Protein AF-A0A9C8FW74-F1 (afdb_monomer)

Mean predicted aligned error: 6.56 Å

Radius of gyration: 18.77 Å; Cα contacts (8 Å, |Δi|>4): 439; chains: 1; bounding box: 56×40×52 Å

Secondary structure (DSSP, 8-state):
-HHHHHHHHHHSSSTT--EE---TTSS--EE-TT--S--PPPHHHHHHHHHEEESS----SSTHHHH-EEGGG--SS-TTSPTT-EE--TTSBTT-SS-TT-TT-B-TTS-B-S-HHHHTT-B-SEEEEEE-TTSPEEEEE----S---TT-S---TTS---SSBSS-EEEEEEPTT-SS-EEEES--TTSBGGGGBTT-B-

pLDDT: mean 85.98, std 11.8, range [48.44, 98.38]

Structure (mmCIF, N/CA/C/O backbone):
data_AF-A0A9C8FW74-F1
#
_entry.id   AF-A0A9C8FW74-F1
#
loop_
_atom_site.group_PDB
_atom_site.id
_atom_site.type_symbol
_atom_site.label_atom_id
_atom_site.label_alt_id
_atom_site.label_comp_id
_atom_site.label_asym_id
_atom_site.label_entity_id
_atom_site.label_seq_id
_atom_site.pdbx_PDB_ins_code
_atom_site.Cartn_x
_atom_site.Cartn_y
_atom_site.Cartn_z
_atom_site.occupancy
_atom_site.B_iso_or_equiv
_atom_site.auth_seq_id
_atom_site.auth_comp_id
_atom_site.auth_asym_id
_atom_site.auth_atom_id
_atom_site.pdbx_PDB_model_num
ATOM 1 N N . MET A 1 1 ? -12.825 10.958 18.218 1.00 72.56 1 MET A N 1
ATOM 2 C CA . MET A 1 1 ? -12.107 10.156 17.204 1.00 72.56 1 MET A CA 1
ATOM 3 C C . MET A 1 1 ? -13.053 9.708 16.095 1.00 72.56 1 MET A C 1
ATOM 5 O O . MET A 1 1 ? -14.178 9.331 16.410 1.00 72.56 1 MET A O 1
ATOM 9 N N . VAL A 1 2 ? -12.622 9.751 14.823 1.00 79.69 2 VAL A N 1
ATOM 10 C CA . VAL A 1 2 ? -13.422 9.314 13.652 1.00 79.69 2 VAL A CA 1
ATOM 11 C C . VAL A 1 2 ? -13.976 7.899 13.849 1.00 79.69 2 VAL A C 1
ATOM 13 O O . VAL A 1 2 ? -15.157 7.672 13.607 1.00 79.69 2 VAL A O 1
ATOM 16 N N . CYS A 1 3 ? -13.177 6.982 14.396 1.00 87.31 3 CYS A N 1
ATOM 17 C CA . CYS A 1 3 ? -13.578 5.603 14.682 1.00 87.31 3 CYS A CA 1
ATOM 18 C C . CYS A 1 3 ? -14.762 5.497 15.666 1.00 87.31 3 CYS A C 1
ATOM 20 O O . CYS A 1 3 ? -15.722 4.766 15.414 1.00 87.31 3 CYS A O 1
ATOM 22 N N . ASN A 1 4 ? -14.768 6.281 16.750 1.00 87.75 4 ASN A N 1
ATOM 23 C CA . ASN A 1 4 ? -15.916 6.322 17.667 1.00 87.75 4 ASN A CA 1
ATOM 24 C C . ASN A 1 4 ? -17.161 6.895 16.992 1.00 87.75 4 ASN A C 1
ATOM 26 O O . ASN A 1 4 ? -18.241 6.337 17.148 1.00 87.75 4 ASN A O 1
ATOM 30 N N . ARG A 1 5 ? -17.009 7.944 16.177 1.00 87.38 5 ARG A N 1
ATOM 31 C CA . ARG A 1 5 ? -18.132 8.519 15.427 1.00 87.38 5 ARG A CA 1
ATOM 32 C C . ARG A 1 5 ? -18.730 7.510 14.442 1.00 87.38 5 ARG A C 1
ATOM 34 O O . ARG A 1 5 ? -19.947 7.399 14.348 1.00 87.38 5 ARG A O 1
ATOM 41 N N . LEU A 1 6 ? -17.895 6.745 13.735 1.00 88.38 6 LEU A N 1
ATOM 42 C CA . LEU A 1 6 ? -18.352 5.649 12.872 1.00 88.38 6 LEU A CA 1
ATOM 43 C C . LEU A 1 6 ? -19.076 4.561 13.674 1.00 88.38 6 LEU A C 1
ATOM 45 O O . LEU A 1 6 ? -20.074 4.013 13.212 1.00 88.38 6 LEU A O 1
ATOM 49 N N . THR A 1 7 ? -18.598 4.277 14.886 1.00 90.31 7 THR A N 1
ATOM 50 C CA . THR A 1 7 ? -19.229 3.306 15.787 1.00 90.31 7 THR A CA 1
ATOM 51 C C . THR A 1 7 ? -20.624 3.773 16.190 1.00 90.31 7 THR A C 1
ATOM 53 O O . THR A 1 7 ? -21.585 3.049 15.947 1.00 90.31 7 THR A O 1
ATOM 56 N N . GLU A 1 8 ? -20.746 5.014 16.668 1.00 90.81 8 GLU A N 1
ATOM 57 C CA . GLU A 1 8 ? -22.026 5.644 17.016 1.00 90.81 8 GLU A CA 1
ATOM 58 C C . GLU A 1 8 ? -23.003 5.657 15.834 1.00 90.81 8 GLU A C 1
ATOM 60 O O . GLU A 1 8 ? -24.189 5.385 15.998 1.00 90.81 8 GLU A O 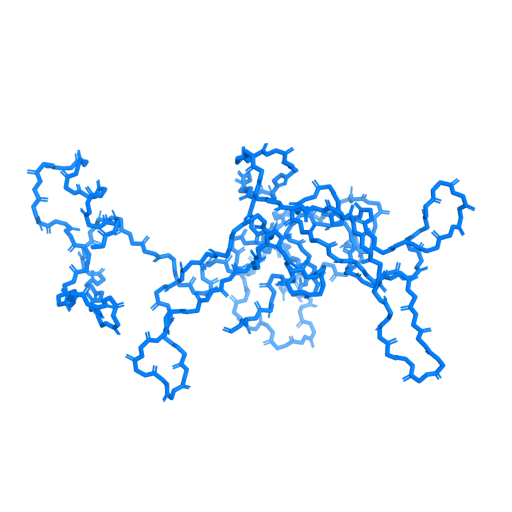1
ATOM 65 N N . MET A 1 9 ? -22.522 5.946 14.621 1.00 89.44 9 MET A N 1
ATOM 66 C CA . MET A 1 9 ? -23.356 5.919 13.415 1.00 89.44 9 MET A CA 1
ATOM 67 C C . MET A 1 9 ? -23.865 4.510 13.084 1.00 89.44 9 MET A C 1
ATOM 69 O O . MET A 1 9 ? -24.970 4.370 12.560 1.00 89.44 9 MET A O 1
ATOM 73 N N . ARG A 1 10 ? -23.073 3.472 13.373 1.00 87.31 10 ARG A N 1
ATOM 74 C CA . ARG A 1 10 ? -23.411 2.072 13.089 1.00 87.31 10 ARG A CA 1
ATOM 75 C C . ARG A 1 10 ? -24.411 1.506 14.093 1.00 87.31 10 ARG A C 1
ATOM 77 O O . ARG A 1 10 ? -25.353 0.836 13.681 1.00 87.31 10 ARG A O 1
ATOM 84 N N . ASP A 1 11 ? -24.187 1.711 15.389 1.00 86.56 11 ASP A N 1
ATOM 85 C CA . ASP A 1 11 ? -24.962 1.054 16.453 1.00 86.56 11 ASP A CA 1
ATOM 86 C C . ASP A 1 11 ? -25.864 1.991 17.271 1.00 86.56 11 ASP A C 1
ATOM 88 O O . ASP A 1 11 ? -26.571 1.524 18.164 1.00 86.56 11 ASP A O 1
ATOM 92 N N . GLN A 1 12 ? -25.904 3.284 16.926 1.00 78.31 12 GLN A N 1
ATOM 93 C CA . GLN A 1 12 ? -26.706 4.323 17.586 1.00 78.31 12 GLN A CA 1
ATOM 94 C C . GLN A 1 12 ? -26.409 4.470 19.088 1.00 78.31 12 GLN A C 1
ATOM 96 O O . GLN A 1 12 ? -27.243 4.987 19.836 1.00 78.31 12 GLN A O 1
ATOM 101 N N . GLY A 1 13 ? -25.241 4.018 19.553 1.00 73.69 13 GLY A N 1
ATOM 102 C CA . GLY A 1 13 ? -24.907 3.996 20.970 1.00 73.69 13 GLY A CA 1
ATOM 103 C C . GLY A 1 13 ? -23.432 4.243 21.266 1.00 73.69 13 GLY A C 1
ATOM 104 O O . GLY A 1 13 ? -22.587 4.373 20.390 1.00 73.69 13 GLY A O 1
ATOM 105 N N . THR A 1 14 ? -23.124 4.323 22.559 1.00 78.31 14 THR A N 1
ATOM 106 C CA . THR A 1 14 ? -21.759 4.522 23.072 1.00 78.31 14 THR A CA 1
ATOM 107 C C . THR A 1 14 ? -21.128 3.225 23.587 1.00 78.31 14 THR A C 1
ATOM 109 O O . THR A 1 14 ? -19.966 3.207 23.980 1.00 78.31 14 THR A O 1
ATOM 112 N N . SER A 1 15 ? -21.871 2.112 23.589 1.00 84.25 15 SER A N 1
ATOM 113 C CA . SER A 1 15 ? -21.460 0.861 24.240 1.00 84.25 15 SER A CA 1
ATOM 114 C C . SER A 1 15 ? -20.227 0.211 23.609 1.00 84.25 15 SER A C 1
ATOM 116 O O . SER A 1 15 ? -19.463 -0.434 24.333 1.00 84.25 15 SER A O 1
ATOM 118 N N . ASN A 1 16 ? -20.016 0.409 22.304 1.00 89.75 16 ASN A N 1
ATOM 119 C CA . ASN A 1 16 ? -18.903 -0.170 21.549 1.00 89.75 16 ASN A CA 1
ATOM 120 C C . ASN A 1 16 ? -17.820 0.838 21.157 1.00 89.75 16 ASN A C 1
ATOM 122 O O . ASN A 1 16 ? -16.933 0.473 20.392 1.00 89.75 16 ASN A O 1
ATOM 126 N N . GLN A 1 17 ? -17.874 2.088 21.624 1.00 90.31 17 GLN A N 1
ATOM 127 C CA . GLN A 1 17 ? -16.795 3.044 21.365 1.00 90.31 17 GLN A CA 1
ATOM 128 C C . GLN A 1 17 ? -15.472 2.467 21.873 1.00 90.31 17 GLN A C 1
ATOM 130 O O . GLN A 1 17 ? -15.365 2.126 23.050 1.00 90.31 17 GLN A O 1
ATOM 135 N N . VAL A 1 18 ? -14.497 2.338 20.976 1.00 90.06 18 VAL A N 1
ATOM 136 C CA . VAL A 1 18 ? -13.203 1.717 21.281 1.00 90.06 18 VAL A CA 1
ATOM 137 C C . VAL A 1 18 ? -12.300 2.685 22.035 1.00 90.06 18 VAL A C 1
ATOM 139 O O . VAL A 1 18 ? -11.564 2.281 22.927 1.00 90.06 18 VAL A O 1
ATOM 142 N N . TYR A 1 19 ? -12.364 3.972 21.701 1.00 88.00 19 TYR A N 1
ATOM 143 C CA . TYR A 1 19 ? -11.450 4.956 22.265 1.00 88.00 19 TYR A CA 1
ATOM 144 C C . TYR A 1 19 ? -12.078 5.751 23.401 1.00 88.00 19 TYR A C 1
ATOM 146 O O . TYR A 1 19 ? -13.217 6.208 23.309 1.00 88.00 19 TYR A O 1
ATOM 154 N N . THR A 1 20 ? -11.304 5.985 24.453 1.00 84.44 20 THR A N 1
ATOM 155 C CA . THR A 1 20 ? -11.673 6.835 25.590 1.00 84.44 20 THR A CA 1
ATOM 156 C C . THR A 1 20 ? -10.574 7.855 25.875 1.00 84.44 20 THR A C 1
ATOM 158 O O . THR A 1 20 ? -9.489 7.781 25.301 1.00 84.44 20 THR A O 1
ATOM 161 N N . GLY A 1 21 ? -10.869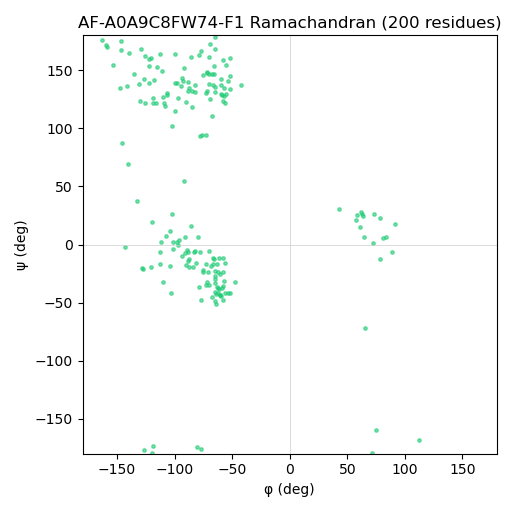 8.849 26.720 1.00 76.88 21 GLY A N 1
ATOM 162 C CA . GLY A 1 21 ? -9.878 9.849 27.136 1.00 76.88 21 GLY A CA 1
ATOM 163 C C . GLY A 1 21 ? -9.353 10.734 26.003 1.00 76.88 21 GLY A C 1
ATOM 164 O O . GLY A 1 21 ? -8.245 11.233 26.112 1.00 76.88 21 GLY A O 1
ATOM 165 N N . ILE A 1 22 ? -10.126 10.899 24.924 1.00 74.56 22 ILE A N 1
ATOM 166 C CA . ILE A 1 22 ? -9.748 11.750 23.790 1.00 74.56 22 ILE A CA 1
ATOM 167 C C . ILE A 1 22 ? -9.752 13.205 24.263 1.00 74.56 22 ILE A C 1
ATOM 169 O O . ILE A 1 22 ? -10.822 13.754 24.540 1.00 74.56 22 ILE A O 1
ATOM 173 N N . ASP A 1 23 ? -8.568 13.802 24.352 1.00 68.88 23 ASP A N 1
ATOM 174 C CA . ASP A 1 23 ? -8.408 15.222 24.670 1.00 68.88 23 ASP A CA 1
ATOM 175 C C . ASP A 1 23 ? -8.678 16.115 23.440 1.00 68.88 23 ASP A C 1
ATOM 177 O O . ASP A 1 23 ? -8.688 15.648 22.297 1.00 68.88 23 ASP A O 1
ATOM 181 N N . THR A 1 24 ? -8.907 17.412 23.659 1.00 70.25 24 THR A N 1
ATOM 182 C CA . THR A 1 24 ? -9.221 18.401 22.613 1.00 70.25 24 THR A CA 1
ATOM 183 C C . THR A 1 24 ? -8.123 18.548 21.574 1.00 70.25 24 THR A C 1
ATOM 185 O O . THR A 1 24 ? -8.415 18.898 20.429 1.00 70.25 24 THR A O 1
ATOM 188 N N . ASP A 1 25 ? -6.890 18.237 21.963 1.00 65.94 25 ASP A N 1
ATOM 189 C CA . ASP A 1 25 ? -5.695 18.434 21.148 1.00 65.94 25 ASP A CA 1
ATOM 190 C C . ASP A 1 25 ? -5.278 17.144 20.426 1.00 65.94 25 ASP A C 1
ATOM 192 O O . ASP A 1 25 ? -4.298 17.139 19.689 1.00 65.94 25 ASP A O 1
ATOM 196 N N . TRP A 1 26 ? -6.045 16.056 20.593 1.00 65.44 26 TRP A N 1
ATOM 197 C CA . TRP A 1 26 ? -5.859 14.772 19.900 1.00 65.44 26 TRP A CA 1
ATOM 198 C C . TRP A 1 26 ? -4.515 14.076 20.152 1.00 65.44 26 TRP A C 1
ATOM 200 O O . TRP A 1 26 ? -4.175 13.120 19.463 1.00 65.44 26 TRP A O 1
ATOM 210 N N . THR A 1 27 ? -3.789 14.509 21.179 1.00 63.91 27 THR A N 1
ATOM 211 C CA . THR A 1 27 ? -2.471 13.990 21.566 1.00 63.91 27 THR A CA 1
ATOM 212 C C . THR A 1 27 ? -2.537 12.793 22.508 1.00 63.91 27 THR A C 1
ATOM 214 O O . THR A 1 27 ? -1.525 12.144 22.742 1.00 63.91 27 THR A O 1
ATOM 217 N N . SER A 1 28 ? -3.705 12.490 23.079 1.00 67.38 28 SER A N 1
ATOM 218 C CA . SER A 1 28 ? -3.882 11.345 23.970 1.00 67.38 28 SER A CA 1
ATOM 219 C C . SER A 1 28 ? -5.228 10.662 23.749 1.00 67.38 28 SER A C 1
ATOM 221 O O . SER A 1 28 ? -6.266 11.304 23.568 1.00 67.38 28 SER A O 1
ATOM 223 N N . PHE A 1 29 ? -5.191 9.332 23.722 1.00 75.75 29 PHE A N 1
ATOM 224 C CA . PHE A 1 29 ? -6.354 8.454 23.691 1.00 75.75 29 PHE A CA 1
ATOM 225 C C . PHE A 1 29 ? -5.982 7.101 24.304 1.00 75.75 29 PHE A C 1
ATOM 227 O O . PHE A 1 29 ? -4.821 6.696 24.286 1.00 75.75 29 PHE A O 1
ATOM 234 N N . ALA A 1 30 ? -6.973 6.388 24.831 1.00 81.19 30 ALA A N 1
ATOM 235 C CA . ALA A 1 30 ? -6.817 5.021 25.314 1.00 81.19 30 ALA A CA 1
ATOM 236 C C . ALA A 1 30 ? -7.731 4.083 24.522 1.00 81.19 30 ALA A C 1
ATOM 238 O O . ALA A 1 30 ? -8.936 4.330 24.424 1.00 81.19 30 ALA A O 1
ATOM 239 N N . GLU A 1 31 ? -7.151 3.027 23.956 1.00 85.44 31 GLU A N 1
ATOM 240 C CA . GLU A 1 31 ? -7.876 1.955 23.273 1.00 85.44 31 GLU A CA 1
ATOM 241 C C . GLU A 1 31 ? -8.403 0.929 24.289 1.00 85.44 31 GLU A C 1
ATOM 243 O O . GLU A 1 31 ? -7.655 0.463 25.148 1.00 85.44 31 GLU A O 1
ATOM 248 N N . ASP A 1 32 ? -9.684 0.565 24.192 1.00 86.69 32 ASP A N 1
ATOM 249 C CA . ASP A 1 32 ? -10.286 -0.548 24.930 1.00 86.69 32 ASP A CA 1
ATOM 250 C C . ASP A 1 32 ? -10.448 -1.765 23.996 1.00 86.69 32 ASP A C 1
ATOM 252 O O . ASP A 1 32 ? -11.406 -1.820 23.213 1.00 86.69 32 ASP A O 1
ATOM 256 N N . PRO A 1 33 ? -9.555 -2.772 24.083 1.00 85.00 33 PRO A N 1
ATOM 257 C CA . PRO A 1 33 ? -9.570 -3.929 23.187 1.00 85.00 33 PRO A CA 1
ATOM 258 C C . PRO A 1 33 ? -10.758 -4.872 23.435 1.00 85.00 33 PRO A C 1
ATOM 260 O O . PRO A 1 33 ? -10.947 -5.834 22.695 1.00 85.00 33 PRO A O 1
ATOM 263 N N . THR A 1 34 ? -11.575 -4.633 24.470 1.00 89.31 34 THR A N 1
ATOM 264 C CA . THR A 1 34 ? -12.789 -5.425 24.735 1.00 89.31 34 THR A CA 1
ATOM 265 C C . THR A 1 34 ? -13.996 -4.963 23.913 1.00 89.31 34 THR A C 1
ATOM 267 O O . THR A 1 34 ? -15.058 -5.593 23.944 1.00 89.31 34 THR A O 1
ATOM 270 N N . LYS A 1 35 ? -13.859 -3.853 23.181 1.00 91.25 35 LYS A N 1
ATOM 271 C CA . LYS A 1 35 ? -14.922 -3.229 22.392 1.00 91.25 35 LYS A CA 1
ATOM 272 C C . LYS A 1 35 ? -14.902 -3.713 20.946 1.00 91.25 35 LYS A C 1
ATOM 274 O O . LYS A 1 35 ? -13.856 -3.845 20.330 1.00 91.25 35 LYS A O 1
ATOM 279 N N . ASN A 1 36 ? -16.093 -3.879 20.367 1.00 89.69 36 ASN A N 1
ATOM 280 C CA . ASN A 1 36 ? -16.283 -4.320 18.976 1.00 89.69 36 ASN A CA 1
ATOM 281 C C . ASN A 1 36 ? -16.640 -3.153 18.025 1.00 89.69 36 ASN A C 1
ATOM 283 O O . ASN A 1 36 ? -17.387 -3.314 17.048 1.00 89.69 36 ASN A O 1
ATOM 287 N N . GLY A 1 37 ? -16.221 -1.933 18.367 1.00 90.81 37 GLY A N 1
ATOM 288 C CA . GLY A 1 37 ? -16.379 -0.751 17.517 1.00 90.81 37 GLY A CA 1
ATOM 289 C C . GLY A 1 37 ? -15.317 -0.678 16.425 1.00 90.81 37 GLY A C 1
ATOM 290 O O . GLY A 1 37 ? -14.519 -1.593 16.244 1.00 90.81 37 GLY A O 1
ATOM 291 N N . TYR A 1 38 ? -15.310 0.424 15.684 1.00 90.88 38 TYR A N 1
ATOM 292 C CA . TYR A 1 38 ? -14.214 0.715 14.764 1.00 90.88 38 TYR A CA 1
ATOM 293 C C . TYR A 1 38 ? -12.989 1.187 15.544 1.00 90.88 38 TYR A C 1
ATOM 295 O O . TYR A 1 38 ? -13.128 1.919 16.528 1.00 90.88 38 TYR A O 1
ATOM 303 N N . ARG A 1 39 ? -11.802 0.836 15.046 1.00 90.25 39 ARG A N 1
ATOM 304 C CA . ARG A 1 39 ? -10.513 1.319 15.543 1.00 90.25 39 ARG A CA 1
ATOM 305 C C . ARG A 1 39 ? -9.547 1.626 14.406 1.00 90.25 39 ARG A C 1
ATOM 307 O O . ARG A 1 39 ? -9.808 1.232 13.270 1.00 90.25 39 ARG A O 1
ATOM 314 N N . LEU A 1 40 ? -8.475 2.348 14.709 1.00 87.94 40 LEU A N 1
ATOM 315 C CA . LEU A 1 40 ? -7.314 2.407 13.829 1.00 87.94 40 LEU A CA 1
ATOM 316 C C . LEU A 1 40 ? -6.606 1.040 13.851 1.00 87.94 40 LEU A C 1
ATOM 318 O O . LEU A 1 40 ? -6.628 0.363 14.887 1.00 87.94 40 LEU A O 1
ATOM 322 N N . PRO A 1 41 ? -6.009 0.610 12.729 1.00 89.50 41 PRO A N 1
ATOM 323 C CA . PRO A 1 41 ? -5.117 -0.542 12.734 1.00 89.50 41 PRO A CA 1
ATOM 324 C C . PRO A 1 41 ? -3.863 -0.234 13.565 1.00 89.50 41 PRO A C 1
ATOM 326 O O . PRO A 1 41 ? -3.456 0.928 13.676 1.00 89.50 41 PRO A O 1
ATOM 329 N N . SER A 1 42 ? -3.226 -1.264 14.119 1.00 85.88 42 SER A N 1
ATOM 330 C CA . SER A 1 42 ? -1.835 -1.131 14.560 1.00 85.88 42 SER A CA 1
ATOM 331 C C . SER A 1 42 ? -0.912 -1.005 13.340 1.00 85.88 42 SER A C 1
ATOM 333 O O . SER A 1 42 ? -1.292 -1.368 12.223 1.00 85.88 42 SER A O 1
ATOM 335 N N . ALA A 1 43 ? 0.310 -0.510 13.537 1.00 85.00 43 ALA A N 1
ATOM 336 C CA . ALA A 1 43 ? 1.301 -0.450 12.462 1.00 85.00 43 ALA A CA 1
ATOM 337 C C . ALA A 1 43 ? 1.621 -1.834 11.878 1.00 85.00 43 ALA A C 1
ATOM 339 O O . ALA A 1 43 ? 1.720 -1.988 10.666 1.00 85.00 43 ALA A O 1
ATOM 340 N N . GLU A 1 44 ? 1.669 -2.856 12.730 1.00 85.56 44 GLU A N 1
ATOM 341 C CA . GLU A 1 44 ? 1.895 -4.238 12.314 1.00 85.56 44 GLU A CA 1
ATOM 342 C C . GLU A 1 44 ? 0.722 -4.798 11.487 1.00 85.56 44 GLU A C 1
ATOM 344 O O . GLU A 1 44 ? 0.926 -5.387 10.427 1.00 85.56 44 GLU A O 1
ATOM 349 N N . GLU A 1 45 ? -0.527 -4.577 11.915 1.00 90.06 45 GLU A N 1
ATOM 350 C CA . GLU A 1 45 ? -1.706 -5.007 11.148 1.00 90.06 45 GLU A CA 1
ATOM 351 C C . GLU A 1 45 ? -1.772 -4.339 9.775 1.00 90.06 45 GLU A C 1
ATOM 353 O O . GLU A 1 45 ? -2.170 -4.960 8.782 1.00 90.06 45 GLU A O 1
ATOM 358 N N . TRP A 1 46 ? -1.386 -3.066 9.727 1.00 92.62 46 TRP A N 1
ATOM 359 C CA . TRP A 1 46 ? -1.302 -2.305 8.496 1.00 92.62 46 TRP A CA 1
ATOM 360 C C . TRP A 1 46 ? -0.224 -2.870 7.566 1.00 92.62 46 TRP A C 1
ATOM 362 O O . TRP A 1 46 ? -0.518 -3.152 6.404 1.00 92.62 46 TRP A O 1
ATOM 372 N N . GLU A 1 47 ? 0.984 -3.118 8.080 1.00 91.25 47 GLU A N 1
ATOM 373 C CA . GLU A 1 47 ? 2.103 -3.637 7.291 1.00 91.25 47 GLU A CA 1
ATOM 374 C C . GLU A 1 47 ? 1.809 -5.045 6.755 1.00 91.25 47 GLU A C 1
ATOM 376 O O . GLU A 1 47 ? 2.023 -5.303 5.568 1.00 91.25 47 GLU A O 1
ATOM 381 N N . TYR A 1 48 ? 1.221 -5.943 7.557 1.00 90.69 48 TYR A N 1
ATOM 382 C CA . TYR A 1 48 ? 0.777 -7.247 7.047 1.00 90.69 48 TYR A CA 1
ATOM 383 C C . TYR A 1 48 ? -0.250 -7.106 5.931 1.00 90.69 48 TYR A C 1
ATOM 385 O O . TYR A 1 48 ? -0.151 -7.773 4.899 1.00 90.69 48 TYR A O 1
ATOM 393 N N . SER A 1 49 ? -1.221 -6.213 6.108 1.00 94.56 49 SER A N 1
ATOM 394 C CA . SER A 1 49 ? -2.236 -5.967 5.087 1.00 94.56 49 SER A CA 1
ATOM 395 C C . SER A 1 49 ? -1.618 -5.411 3.803 1.00 94.56 49 SER A C 1
ATOM 397 O O . SER A 1 49 ? -2.059 -5.770 2.712 1.00 94.56 49 SER A O 1
ATOM 399 N N . ALA A 1 50 ? -0.587 -4.570 3.914 1.00 95.06 50 ALA A N 1
ATOM 400 C CA . ALA A 1 50 ? 0.126 -3.981 2.787 1.00 95.06 50 ALA A CA 1
ATOM 401 C C . ALA A 1 50 ? 1.019 -4.995 2.052 1.00 95.06 50 ALA A C 1
ATOM 403 O O . ALA A 1 50 ? 1.139 -4.924 0.826 1.00 95.06 50 ALA A O 1
ATOM 404 N N . ARG A 1 51 ? 1.619 -5.939 2.789 1.00 94.19 51 ARG A N 1
ATOM 405 C CA . ARG A 1 51 ? 2.583 -6.919 2.271 1.00 94.19 51 ARG A CA 1
ATOM 406 C C . ARG A 1 51 ? 1.974 -8.203 1.721 1.00 94.19 51 ARG A C 1
ATOM 408 O O . ARG A 1 51 ? 2.667 -8.941 1.026 1.00 94.19 51 ARG A O 1
ATOM 415 N N . TYR A 1 52 ? 0.740 -8.535 2.076 1.00 94.88 52 TYR A N 1
ATOM 416 C CA . TYR A 1 52 ? 0.151 -9.829 1.735 1.00 94.88 52 TYR A CA 1
ATOM 417 C C . TYR A 1 52 ? 0.090 -10.074 0.216 1.00 94.88 52 TYR A C 1
ATOM 419 O O . TYR A 1 52 ? -0.449 -9.252 -0.526 1.00 94.88 52 TYR A O 1
ATOM 427 N N . LEU A 1 53 ? 0.583 -11.236 -0.239 1.00 95.75 53 LEU A N 1
ATOM 428 C CA . LEU A 1 53 ? 0.551 -11.649 -1.654 1.00 95.75 53 LEU A CA 1
ATOM 429 C C . LEU A 1 53 ? -0.361 -12.851 -1.929 1.00 95.75 53 LEU A C 1
ATOM 431 O O . LEU A 1 53 ? -0.728 -13.092 -3.077 1.00 95.75 53 LEU A O 1
ATOM 435 N N . GLY A 1 54 ? -0.751 -13.606 -0.899 1.00 94.75 54 GLY A N 1
ATOM 436 C CA . GLY A 1 54 ? -1.577 -14.804 -1.052 1.00 94.75 54 GLY A CA 1
ATOM 437 C C . GLY A 1 54 ? -0.857 -16.107 -0.725 1.00 94.75 54 GLY A C 1
ATOM 438 O O . GLY A 1 54 ? 0.226 -16.129 -0.152 1.00 94.75 54 GLY A O 1
ATOM 439 N N . THR A 1 55 ? -1.488 -17.224 -1.086 1.00 94.19 55 THR A N 1
ATOM 440 C CA . THR A 1 55 ? -0.965 -18.591 -0.887 1.00 94.19 55 THR A CA 1
ATOM 441 C C . THR A 1 55 ? -0.285 -19.162 -2.131 1.00 94.19 55 THR A C 1
ATOM 443 O O . THR A 1 55 ? 0.173 -20.301 -2.127 1.00 94.19 55 THR A O 1
ATOM 446 N N . THR A 1 56 ? -0.253 -18.399 -3.222 1.00 93.69 56 THR A N 1
ATOM 447 C CA . THR A 1 56 ? 0.393 -18.774 -4.484 1.00 93.69 56 THR A CA 1
ATOM 448 C C . THR A 1 56 ? 1.506 -17.781 -4.764 1.00 93.69 56 THR A C 1
ATOM 450 O O . THR A 1 56 ? 1.335 -16.592 -4.499 1.00 93.69 56 THR A O 1
ATOM 453 N N . ALA A 1 57 ? 2.633 -18.267 -5.285 1.00 92.50 57 ALA A N 1
ATOM 454 C CA . ALA A 1 57 ? 3.736 -17.393 -5.647 1.00 92.50 57 ALA A CA 1
ATOM 455 C C . ALA A 1 57 ? 3.252 -16.327 -6.655 1.00 92.50 57 ALA A C 1
ATOM 457 O O . ALA A 1 57 ? 2.542 -16.691 -7.601 1.00 92.50 57 ALA A O 1
ATOM 458 N N . PRO A 1 58 ? 3.605 -15.042 -6.471 1.00 93.31 58 PRO A N 1
ATOM 459 C CA . PRO A 1 58 ? 3.379 -14.013 -7.478 1.00 93.31 58 PRO A CA 1
ATOM 460 C C . PRO A 1 58 ? 4.018 -14.379 -8.825 1.00 93.31 58 PRO A C 1
ATOM 462 O O . PRO A 1 58 ? 4.964 -15.166 -8.899 1.00 93.31 58 PRO A O 1
ATOM 465 N N . SER A 1 59 ? 3.439 -13.813 -9.882 1.00 94.25 59 SER A N 1
ATOM 466 C CA . SER A 1 59 ? 3.981 -13.816 -11.241 1.00 94.25 59 SER A CA 1
ATOM 467 C C . SER A 1 59 ? 3.714 -12.442 -11.865 1.00 94.25 59 SER A C 1
ATOM 469 O O . SER A 1 59 ? 2.824 -12.276 -12.698 1.00 94.25 59 SER A O 1
ATOM 471 N N . THR A 1 60 ? 4.405 -11.428 -11.354 1.00 91.38 60 THR A N 1
ATOM 472 C CA . THR A 1 60 ? 4.315 -10.027 -11.771 1.00 91.38 60 THR A CA 1
ATOM 473 C C . THR A 1 60 ? 5.184 -9.719 -12.985 1.00 91.38 60 THR A C 1
ATOM 475 O O . THR A 1 60 ? 4.931 -8.728 -13.664 1.00 91.38 60 THR A O 1
ATOM 478 N N . GLY A 1 61 ? 6.182 -10.560 -13.274 1.00 89.62 61 GLY A N 1
ATOM 479 C CA . GLY A 1 61 ? 7.191 -10.310 -14.300 1.00 89.62 61 GLY A CA 1
ATOM 480 C C . GLY A 1 61 ? 8.324 -9.381 -13.854 1.00 89.62 61 GLY A C 1
ATOM 481 O O . GLY A 1 61 ? 9.160 -9.046 -14.689 1.00 89.62 61 GLY A O 1
ATOM 482 N N . GLY A 1 62 ? 8.360 -8.984 -12.578 1.00 91.12 62 GLY A N 1
ATOM 483 C CA . GLY A 1 62 ? 9.425 -8.172 -11.978 1.00 91.12 62 GLY A CA 1
ATOM 484 C C . GLY A 1 62 ? 10.152 -8.883 -10.834 1.00 91.12 62 GLY A C 1
ATOM 485 O O . GLY A 1 62 ? 9.881 -10.052 -10.549 1.00 91.12 62 GLY A O 1
ATOM 486 N N . ASN A 1 63 ? 11.043 -8.163 -10.143 1.00 94.00 63 ASN A N 1
ATOM 487 C CA . ASN A 1 63 ? 11.874 -8.710 -9.060 1.00 94.00 63 ASN A CA 1
ATOM 488 C C . ASN A 1 63 ? 11.065 -9.320 -7.906 1.00 94.00 63 ASN A C 1
ATOM 490 O O . ASN A 1 63 ? 11.541 -10.242 -7.247 1.00 94.00 63 ASN A O 1
ATOM 494 N N . LEU A 1 64 ? 9.805 -8.914 -7.702 1.00 93.75 64 LEU A N 1
ATOM 495 C CA . LEU A 1 64 ? 8.945 -9.531 -6.687 1.00 93.75 64 LEU A CA 1
ATOM 496 C C . LEU A 1 64 ? 8.792 -11.053 -6.883 1.00 93.75 64 LEU A C 1
ATOM 498 O O . LEU A 1 64 ? 8.655 -11.791 -5.904 1.00 93.75 64 LEU A O 1
ATOM 502 N N . ASP A 1 65 ? 8.843 -11.543 -8.125 1.00 93.12 65 ASP A N 1
ATOM 503 C CA . ASP A 1 65 ? 8.720 -12.973 -8.437 1.00 93.12 65 ASP A CA 1
ATOM 504 C C . ASP A 1 65 ? 9.872 -13.802 -7.871 1.00 93.12 65 ASP A C 1
ATOM 506 O O . ASP A 1 65 ? 9.703 -15.001 -7.635 1.00 93.12 65 ASP A O 1
ATOM 510 N N . THR A 1 66 ? 11.022 -13.182 -7.609 1.00 91.31 66 THR A N 1
ATOM 511 C CA . THR A 1 66 ? 12.172 -13.808 -6.952 1.00 91.31 66 THR A CA 1
ATOM 512 C C . THR A 1 66 ? 12.293 -13.394 -5.495 1.00 91.31 66 THR A C 1
ATOM 514 O O . THR A 1 66 ? 12.510 -14.268 -4.657 1.00 91.31 66 THR A O 1
ATOM 517 N N . ASP A 1 67 ? 12.069 -12.119 -5.189 1.00 91.44 67 ASP A N 1
ATOM 518 C CA . ASP A 1 67 ? 12.380 -11.501 -3.896 1.00 91.44 67 ASP A CA 1
ATOM 519 C C . ASP A 1 67 ? 11.321 -11.749 -2.821 1.00 91.44 67 ASP A C 1
ATOM 521 O O . ASP A 1 67 ? 11.581 -11.543 -1.636 1.00 91.44 67 ASP A O 1
ATOM 525 N N . ARG A 1 68 ? 10.116 -12.187 -3.215 1.00 90.44 68 ARG A N 1
ATOM 526 C CA . ARG A 1 68 ? 9.038 -12.560 -2.288 1.00 90.44 68 ARG A CA 1
ATOM 527 C C . ARG A 1 68 ? 9.556 -13.374 -1.098 1.00 90.44 68 ARG A C 1
ATOM 529 O O . ARG A 1 68 ? 10.295 -14.347 -1.244 1.00 90.44 68 ARG A O 1
ATOM 536 N N . VAL A 1 69 ? 9.062 -13.045 0.086 1.00 86.06 69 VAL A N 1
ATOM 537 C CA . VAL A 1 69 ? 9.333 -13.822 1.291 1.00 86.06 69 VAL A CA 1
ATOM 538 C C . VAL A 1 69 ? 8.259 -14.891 1.423 1.00 86.06 69 VAL A C 1
ATOM 540 O O . VAL A 1 69 ? 7.066 -14.593 1.483 1.00 86.06 69 VAL A O 1
ATOM 543 N N . PHE A 1 70 ? 8.674 -16.149 1.486 1.00 82.19 70 PHE A N 1
ATOM 544 C CA . PHE A 1 70 ? 7.822 -17.248 1.921 1.00 82.19 70 PHE A CA 1
ATOM 545 C C . PHE A 1 70 ? 8.272 -17.657 3.319 1.00 82.19 70 PHE A C 1
ATOM 547 O O . PHE A 1 70 ? 9.460 -17.862 3.531 1.00 82.19 70 PHE A O 1
ATOM 554 N N . GLU A 1 71 ? 7.360 -17.748 4.288 1.00 69.56 71 GLU A N 1
ATOM 555 C CA . GLU A 1 71 ? 7.743 -17.902 5.704 1.00 69.56 71 GLU A CA 1
ATOM 556 C C . GLU A 1 71 ? 8.614 -19.144 5.974 1.00 69.56 71 GLU A C 1
ATOM 558 O O . GLU A 1 71 ? 9.593 -19.048 6.711 1.00 69.56 71 GLU A O 1
ATOM 563 N N . ALA A 1 72 ? 8.372 -20.259 5.277 1.00 64.50 72 ALA A N 1
ATOM 564 C CA . ALA A 1 72 ? 9.212 -21.455 5.393 1.00 64.50 72 ALA A CA 1
ATOM 565 C C . ALA A 1 72 ? 10.652 -21.261 4.861 1.00 64.50 72 ALA A C 1
ATOM 567 O O . ALA A 1 72 ? 11.535 -22.065 5.154 1.00 64.50 72 ALA A O 1
ATOM 568 N N . GLU A 1 73 ? 10.885 -20.208 4.076 1.00 64.50 73 GLU A N 1
ATOM 569 C CA . GLU A 1 73 ? 12.154 -19.825 3.447 1.00 64.50 73 GLU A CA 1
ATOM 570 C C . GLU A 1 73 ? 12.614 -18.433 3.929 1.00 64.50 73 GLU A C 1
ATOM 572 O O . GLU A 1 73 ? 13.416 -17.767 3.283 1.00 64.50 73 GLU A O 1
ATOM 577 N N . ASN A 1 74 ? 12.101 -17.951 5.064 1.00 64.88 74 ASN A N 1
ATOM 578 C CA . ASN A 1 74 ? 12.406 -16.620 5.576 1.00 64.88 74 ASN A CA 1
ATOM 579 C C . ASN A 1 74 ? 13.807 -16.582 6.211 1.00 64.88 74 ASN A C 1
ATOM 581 O O . ASN A 1 74 ? 14.002 -16.929 7.375 1.00 64.88 74 ASN A O 1
ATOM 585 N N . TYR A 1 75 ? 14.805 -16.179 5.422 1.00 55.84 75 TYR A N 1
ATOM 586 C CA . TYR A 1 75 ? 16.219 -16.200 5.810 1.00 55.84 75 TYR A CA 1
ATOM 587 C C . TYR A 1 75 ? 16.647 -15.053 6.749 1.00 55.84 75 TYR A C 1
ATOM 589 O O . TYR A 1 75 ? 17.784 -15.063 7.225 1.00 55.84 75 TYR A O 1
ATOM 597 N N . SER A 1 76 ? 15.780 -14.075 7.045 1.00 48.69 76 SER A N 1
ATOM 598 C CA . SER A 1 76 ? 16.155 -12.877 7.810 1.00 48.69 76 SER A CA 1
ATOM 599 C C . SER A 1 76 ? 15.037 -12.350 8.717 1.00 48.69 76 SER A C 1
ATOM 601 O O . SER A 1 76 ? 14.299 -11.444 8.344 1.00 48.69 76 SER A O 1
ATOM 603 N N . GLY A 1 77 ? 14.947 -12.872 9.944 1.00 48.75 77 GLY A N 1
ATOM 604 C CA . GLY A 1 77 ? 14.434 -12.128 11.108 1.00 48.75 77 GLY A CA 1
ATOM 605 C C . GLY A 1 77 ? 12.969 -11.672 11.101 1.00 48.75 77 GLY A C 1
ATOM 606 O O . GLY A 1 77 ? 12.566 -10.982 12.030 1.00 48.75 77 GLY A O 1
ATOM 607 N N . ALA A 1 78 ? 12.158 -12.055 10.117 1.00 56.38 78 ALA A N 1
ATOM 608 C CA . ALA A 1 78 ? 10.737 -11.721 10.073 1.00 56.38 78 ALA A CA 1
ATOM 609 C C . ALA A 1 78 ? 9.882 -12.825 10.729 1.00 56.38 78 ALA A C 1
ATOM 611 O O . ALA A 1 78 ? 8.955 -13.353 10.117 1.00 56.38 78 ALA A O 1
ATOM 612 N N . GLU A 1 79 ? 10.208 -13.167 11.986 1.00 5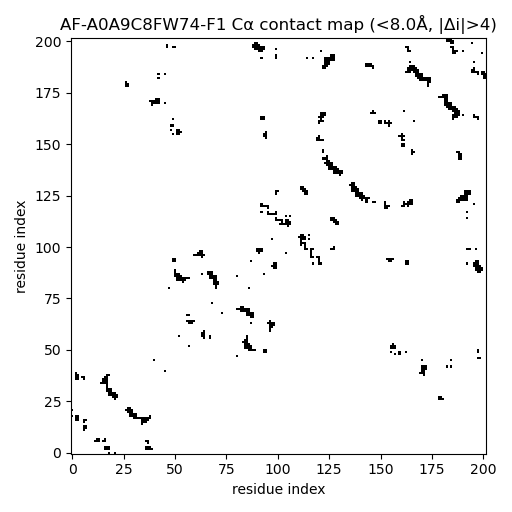6.78 79 GLU A N 1
ATOM 613 C CA . GLU A 1 79 ? 9.548 -14.212 12.803 1.00 56.78 79 GLU A CA 1
ATOM 614 C C . GLU A 1 79 ? 8.036 -13.991 13.000 1.00 56.78 79 GLU A C 1
ATOM 616 O O . GLU A 1 79 ? 7.333 -14.883 13.467 1.00 56.78 79 GLU A O 1
ATOM 621 N N . ALA A 1 80 ? 7.531 -12.810 12.643 1.00 69.50 80 ALA A N 1
ATOM 622 C CA . ALA A 1 80 ? 6.144 -12.415 12.826 1.00 69.50 80 ALA A CA 1
ATOM 623 C C . ALA A 1 80 ? 5.249 -12.679 11.584 1.00 69.50 80 ALA A C 1
ATOM 625 O O . ALA A 1 80 ? 4.022 -12.640 11.675 1.00 69.50 80 ALA A O 1
ATOM 626 N N . LEU A 1 81 ? 5.829 -13.030 10.425 1.00 79.56 81 LEU A N 1
ATOM 627 C CA . LEU A 1 81 ? 5.052 -13.385 9.227 1.00 79.56 81 LEU A CA 1
ATOM 628 C C . LEU A 1 81 ? 4.362 -14.748 9.381 1.00 79.56 81 LEU A C 1
ATOM 630 O O . LEU A 1 81 ? 4.875 -15.662 10.017 1.00 79.56 81 LEU A O 1
ATOM 634 N N . THR A 1 82 ? 3.183 -14.907 8.771 1.00 83.31 82 THR A N 1
ATOM 635 C CA . THR A 1 82 ? 2.408 -16.152 8.908 1.00 83.31 82 THR A CA 1
ATOM 636 C C . THR A 1 82 ? 2.847 -17.220 7.904 1.00 83.31 82 THR A C 1
ATOM 638 O O . THR A 1 82 ? 2.905 -16.966 6.695 1.00 83.31 82 THR A O 1
ATOM 641 N N . ALA A 1 83 ? 3.065 -18.437 8.411 1.00 84.62 83 ALA A N 1
ATOM 642 C CA . ALA A 1 83 ? 3.339 -19.642 7.634 1.00 84.62 83 ALA A CA 1
ATOM 643 C C . ALA A 1 83 ? 2.299 -19.933 6.547 1.00 84.62 83 ALA A C 1
ATOM 645 O O . ALA A 1 83 ? 1.093 -19.799 6.763 1.00 84.62 83 ALA A O 1
ATOM 646 N N . GLY A 1 84 ? 2.768 -20.400 5.386 1.00 87.50 84 GLY A N 1
ATOM 647 C CA . GLY A 1 84 ? 1.907 -20.792 4.263 1.00 87.50 84 GLY A CA 1
ATOM 648 C C . GLY A 1 84 ? 1.451 -19.643 3.357 1.00 87.50 84 GLY A C 1
ATOM 649 O O . GLY A 1 84 ? 0.661 -19.881 2.442 1.00 87.50 84 GLY A O 1
ATOM 650 N N . TYR A 1 85 ? 1.971 -18.433 3.567 1.00 91.81 85 TYR A N 1
ATOM 651 C CA . TYR A 1 85 ? 1.698 -17.265 2.733 1.00 91.81 85 TYR A CA 1
ATOM 652 C C . TYR A 1 85 ? 2.975 -16.666 2.149 1.00 91.81 85 TYR A C 1
ATOM 654 O O . TYR A 1 85 ? 4.064 -16.787 2.716 1.00 91.81 85 TYR A O 1
ATOM 662 N N . TYR A 1 86 ? 2.801 -16.002 1.011 1.00 93.50 86 TYR A N 1
ATOM 663 C CA . TYR A 1 86 ? 3.796 -15.153 0.381 1.00 93.50 86 TYR A CA 1
ATOM 664 C C . TYR A 1 86 ? 3.616 -13.710 0.840 1.00 93.50 86 TYR A C 1
ATOM 666 O O . TYR A 1 86 ? 2.493 -13.202 0.946 1.00 93.50 86 TYR A O 1
ATOM 674 N N . TRP A 1 87 ? 4.744 -13.053 1.061 1.00 93.12 87 TRP A N 1
ATOM 675 C CA . TRP A 1 87 ? 4.827 -11.705 1.590 1.00 93.12 87 TRP A CA 1
ATOM 676 C C . TRP A 1 87 ? 5.765 -10.863 0.738 1.00 93.12 87 TRP A C 1
ATOM 678 O O . TRP A 1 87 ? 6.834 -11.308 0.319 1.00 93.12 87 TRP A O 1
ATOM 688 N N . MET A 1 88 ? 5.353 -9.630 0.494 1.00 92.31 88 MET A N 1
ATOM 689 C CA . MET A 1 88 ? 6.176 -8.611 -0.130 1.00 92.31 88 MET A CA 1
ATOM 690 C C . MET A 1 88 ? 7.286 -8.172 0.842 1.00 92.31 88 MET A C 1
ATOM 692 O O . MET A 1 88 ? 7.016 -8.007 2.042 1.00 92.31 88 MET A O 1
ATOM 696 N N . PRO A 1 89 ? 8.528 -7.989 0.363 1.00 90.81 89 PRO A N 1
ATOM 697 C CA . PRO A 1 89 ? 9.584 -7.337 1.132 1.00 90.81 89 PRO A CA 1
ATOM 698 C C . PRO A 1 89 ? 9.199 -5.911 1.562 1.00 90.81 89 PRO A C 1
ATOM 700 O O . PRO A 1 89 ? 8.296 -5.294 1.005 1.00 90.81 89 PRO A O 1
ATOM 703 N N . GLY A 1 90 ? 9.851 -5.390 2.602 1.00 88.88 90 GLY A N 1
ATOM 704 C CA . GLY A 1 90 ? 9.472 -4.097 3.190 1.00 88.88 90 GLY A CA 1
ATOM 705 C C . GLY A 1 90 ? 9.807 -2.898 2.313 1.00 88.88 90 GLY A C 1
ATOM 706 O O . GLY A 1 90 ? 9.175 -1.856 2.430 1.00 88.88 90 GLY A O 1
ATOM 707 N N . ASP A 1 91 ? 10.772 -3.061 1.420 1.00 89.88 91 ASP A N 1
ATOM 708 C CA . ASP A 1 91 ? 11.326 -2.045 0.533 1.00 89.88 91 ASP A CA 1
ATOM 709 C C . ASP A 1 91 ? 10.552 -1.865 -0.781 1.00 89.88 91 ASP A C 1
ATOM 711 O O . ASP A 1 91 ? 11.015 -1.222 -1.722 1.00 89.88 91 ASP A O 1
ATOM 715 N N . TYR A 1 92 ? 9.328 -2.378 -0.834 1.00 93.88 92 TYR A N 1
ATOM 716 C CA . TYR A 1 92 ? 8.417 -2.239 -1.961 1.00 93.88 92 TYR A CA 1
ATOM 717 C C . TYR A 1 92 ? 7.238 -1.345 -1.570 1.00 93.88 92 TYR A C 1
ATOM 719 O O . TYR A 1 92 ? 6.794 -1.353 -0.421 1.00 93.88 92 TYR A O 1
ATOM 727 N N . ALA A 1 93 ? 6.682 -0.606 -2.532 1.00 95.75 93 ALA A N 1
ATOM 728 C CA . ALA A 1 93 ? 5.343 -0.042 -2.376 1.00 95.75 93 ALA A CA 1
ATOM 729 C C . ALA A 1 93 ? 4.295 -1.164 -2.471 1.00 95.75 93 ALA A C 1
ATOM 731 O O . ALA A 1 93 ? 4.490 -2.143 -3.194 1.00 95.75 93 ALA A O 1
ATOM 732 N N . SER A 1 94 ? 3.167 -1.037 -1.769 1.00 96.69 94 SER A N 1
ATOM 733 C CA . SER A 1 94 ? 2.148 -2.090 -1.757 1.00 96.69 94 SER A CA 1
ATOM 734 C C . SER A 1 94 ? 1.646 -2.367 -3.178 1.00 96.69 94 SER A C 1
ATOM 736 O O . SER A 1 94 ? 1.246 -1.448 -3.886 1.00 96.69 94 SER A O 1
ATOM 738 N N . ALA A 1 95 ? 1.659 -3.641 -3.582 1.00 96.19 95 ALA A N 1
ATOM 739 C CA . ALA A 1 95 ? 1.332 -4.131 -4.931 1.00 96.19 95 ALA A CA 1
ATOM 740 C C . ALA A 1 95 ? 2.357 -3.841 -6.053 1.00 96.19 95 ALA A C 1
ATOM 742 O O . ALA A 1 95 ? 2.108 -4.232 -7.195 1.00 96.19 95 ALA A O 1
ATOM 743 N N . ALA A 1 96 ? 3.495 -3.199 -5.766 1.00 96.38 96 ALA A N 1
ATOM 744 C CA . ALA A 1 96 ? 4.557 -2.977 -6.749 1.00 96.38 96 ALA A CA 1
ATOM 745 C C . ALA A 1 96 ? 5.211 -4.296 -7.199 1.00 96.38 96 ALA A C 1
ATOM 747 O O . ALA A 1 96 ? 5.340 -5.236 -6.416 1.00 96.38 96 ALA A O 1
ATOM 748 N N . TYR A 1 97 ? 5.648 -4.368 -8.460 1.00 94.50 97 TYR A N 1
ATOM 749 C CA . TYR A 1 97 ? 6.314 -5.556 -9.010 1.00 94.50 97 TYR A CA 1
ATOM 750 C C . TYR A 1 97 ? 7.839 -5.568 -8.806 1.00 94.50 97 TYR A C 1
ATOM 752 O O . TYR A 1 97 ? 8.457 -6.618 -8.977 1.00 94.50 97 TYR A O 1
ATOM 760 N N . THR A 1 98 ? 8.432 -4.429 -8.446 1.00 93.56 98 THR A N 1
ATOM 761 C CA . THR A 1 98 ? 9.849 -4.260 -8.091 1.00 93.56 98 THR A CA 1
ATOM 762 C C . THR A 1 98 ? 9.988 -3.178 -7.007 1.00 93.56 98 THR A C 1
ATOM 764 O O . THR A 1 98 ? 9.013 -2.479 -6.698 1.00 93.56 98 THR A O 1
ATOM 767 N N . TYR A 1 99 ? 11.164 -3.077 -6.391 1.00 91.44 99 TYR A N 1
ATOM 768 C CA . TYR A 1 99 ? 11.471 -2.100 -5.344 1.00 91.44 99 TYR A CA 1
ATOM 769 C C . TYR A 1 99 ? 11.719 -0.694 -5.924 1.00 91.44 99 TYR A C 1
ATOM 771 O O . TYR A 1 99 ? 11.883 -0.501 -7.126 1.00 91.44 99 TYR A O 1
ATOM 779 N N . TRP A 1 100 ? 11.726 0.327 -5.064 1.00 88.31 100 TRP A N 1
ATOM 780 C CA . TRP A 1 100 ? 11.695 1.750 -5.459 1.00 88.31 100 TRP A CA 1
ATOM 781 C C . TRP A 1 100 ? 12.940 2.273 -6.209 1.00 88.31 100 TRP A C 1
ATOM 783 O O . TRP A 1 100 ? 12.904 3.398 -6.707 1.00 88.31 100 TRP A O 1
ATOM 793 N N . ASN A 1 101 ? 14.039 1.515 -6.248 1.00 86.50 101 ASN A N 1
ATOM 794 C CA . ASN A 1 101 ? 15.310 1.870 -6.894 1.00 86.50 101 ASN A CA 1
ATOM 795 C C . ASN A 1 101 ? 15.893 0.751 -7.768 1.00 86.50 101 ASN A C 1
ATOM 797 O O . ASN A 1 101 ? 17.110 0.534 -7.780 1.00 86.50 101 ASN A O 1
ATOM 801 N N . ASP A 1 102 ? 15.030 0.022 -8.463 1.00 87.81 102 ASP A N 1
ATOM 802 C CA . ASP A 1 102 ? 15.445 -0.992 -9.422 1.00 87.81 102 ASP A CA 1
ATOM 803 C C . ASP A 1 102 ? 16.010 -0.376 -10.710 1.00 87.81 102 ASP A C 1
ATOM 805 O O . ASP A 1 102 ? 15.281 -0.061 -11.647 1.00 87.81 102 ASP A O 1
ATOM 809 N N . LEU A 1 103 ? 17.336 -0.230 -10.763 1.00 81.81 103 LEU A N 1
ATOM 810 C CA . LEU A 1 103 ? 18.032 0.330 -11.925 1.00 81.81 103 LEU A CA 1
ATOM 811 C C . LEU A 1 103 ? 17.921 -0.537 -13.188 1.00 81.81 103 LEU A C 1
ATOM 813 O O . LEU A 1 103 ? 18.276 -0.061 -14.267 1.00 81.81 103 LEU A O 1
ATOM 817 N N . ASP A 1 104 ? 17.449 -1.778 -13.065 1.00 84.19 104 ASP A N 1
ATOM 818 C CA . ASP A 1 104 ? 17.180 -2.654 -14.200 1.00 84.19 104 ASP A CA 1
ATOM 819 C C . ASP A 1 104 ? 15.725 -2.511 -14.713 1.00 84.19 104 ASP A C 1
ATOM 821 O O . ASP A 1 104 ? 15.406 -3.039 -15.782 1.00 84.19 104 ASP A O 1
ATOM 825 N N . ASP A 1 105 ? 14.859 -1.754 -14.018 1.00 83.69 105 ASP A N 1
ATOM 826 C CA . ASP A 1 105 ? 13.516 -1.358 -14.476 1.00 83.69 105 ASP A CA 1
ATOM 827 C C . ASP A 1 105 ? 13.637 -0.203 -15.483 1.00 83.69 105 ASP A C 1
ATOM 829 O O . ASP A 1 105 ? 13.769 0.979 -15.138 1.00 83.69 105 ASP A O 1
ATOM 833 N N . LEU A 1 106 ? 13.687 -0.579 -16.762 1.00 85.00 106 LEU A N 1
ATOM 834 C CA . LEU A 1 106 ? 13.909 0.336 -17.875 1.00 85.00 106 LEU A CA 1
ATOM 835 C C . LEU A 1 106 ? 12.591 0.808 -18.490 1.00 85.00 106 LEU A C 1
ATOM 837 O O . LEU A 1 106 ? 11.723 0.002 -18.830 1.00 85.00 106 LEU A O 1
ATOM 841 N N . ASP A 1 107 ? 12.518 2.104 -18.777 1.00 82.94 107 ASP A N 1
ATOM 842 C CA . ASP A 1 107 ? 11.421 2.703 -19.523 1.00 82.94 107 ASP A CA 1
ATOM 843 C C . ASP A 1 107 ? 11.349 2.188 -20.978 1.00 82.94 107 ASP A C 1
ATOM 845 O O . ASP A 1 107 ? 12.196 1.448 -21.490 1.00 82.94 107 ASP A O 1
ATOM 849 N N . SER A 1 108 ? 10.344 2.662 -21.721 1.00 84.75 108 SER A N 1
ATOM 850 C CA . SER A 1 108 ? 10.158 2.331 -23.146 1.00 84.75 108 SER A CA 1
ATOM 851 C C . SER A 1 108 ? 11.350 2.657 -24.067 1.00 84.75 108 SER A C 1
ATOM 853 O O . SER A 1 108 ? 11.401 2.161 -25.196 1.00 84.75 108 SER A O 1
ATOM 855 N N . ASN A 1 109 ? 12.297 3.482 -23.614 1.00 84.81 109 ASN A N 1
ATOM 856 C CA . ASN A 1 109 ? 13.508 3.858 -24.337 1.00 84.81 109 ASN A CA 1
ATOM 857 C C . ASN A 1 109 ? 14.750 3.091 -23.851 1.00 84.81 109 ASN A C 1
ATOM 859 O O . ASN A 1 109 ? 15.843 3.330 -24.370 1.00 84.81 109 ASN A O 1
ATOM 863 N N . GLY A 1 110 ? 14.599 2.170 -22.896 1.00 83.25 110 GLY A N 1
ATOM 864 C CA . GLY A 1 110 ? 15.700 1.420 -22.304 1.00 83.25 110 GLY A CA 1
ATOM 865 C C . GLY A 1 110 ? 16.492 2.219 -21.266 1.00 83.25 110 GLY A C 1
ATOM 866 O O . GLY A 1 110 ? 17.670 1.927 -21.064 1.00 83.25 110 GLY A O 1
ATOM 867 N N . VAL A 1 111 ? 15.896 3.252 -20.666 1.00 81.62 111 VAL A N 1
ATOM 868 C CA . VAL A 1 111 ? 16.530 4.102 -19.651 1.00 81.62 111 VAL A CA 1
ATOM 869 C C . VAL A 1 111 ? 15.942 3.769 -18.279 1.00 81.62 111 VAL A C 1
ATOM 871 O O . VAL A 1 111 ? 14.719 3.760 -18.162 1.00 81.62 111 VAL A O 1
ATOM 874 N N . PRO A 1 112 ? 16.767 3.536 -17.242 1.00 79.56 112 PRO A N 1
ATOM 875 C CA . PRO A 1 112 ? 16.263 3.334 -15.888 1.00 79.56 112 PRO A CA 1
ATOM 876 C C . PRO A 1 112 ? 15.423 4.527 -15.440 1.00 79.56 112 PRO A C 1
ATOM 878 O O . PRO A 1 112 ? 15.881 5.671 -15.531 1.00 79.56 112 PRO A O 1
ATOM 881 N N . ASP A 1 113 ? 14.207 4.274 -14.963 1.00 77.12 113 ASP A N 1
ATOM 882 C CA . ASP A 1 113 ? 13.332 5.343 -14.475 1.00 77.12 113 ASP A CA 1
ATOM 883 C C . ASP A 1 113 ? 12.923 5.192 -13.003 1.00 77.12 113 ASP A C 1
ATOM 885 O O . ASP A 1 113 ? 12.567 6.194 -12.382 1.00 77.12 113 ASP A O 1
ATOM 889 N N . ASN A 1 114 ? 13.046 3.983 -12.434 1.00 83.94 114 ASN A N 1
ATOM 890 C CA . ASN A 1 114 ? 12.657 3.585 -11.072 1.00 83.94 114 ASN A CA 1
ATOM 891 C C . ASN A 1 114 ? 11.296 4.135 -10.609 1.00 83.94 114 ASN A C 1
ATOM 893 O O . ASN A 1 114 ? 11.089 4.424 -9.423 1.00 83.94 114 ASN A O 1
ATOM 897 N N . LYS A 1 115 ? 10.364 4.341 -11.538 1.00 88.06 115 LYS A N 1
ATOM 898 C CA . LYS A 1 115 ? 9.045 4.891 -11.215 1.00 88.06 115 LYS A CA 1
ATOM 899 C C . LYS A 1 115 ? 7.905 4.046 -11.745 1.00 88.06 115 LYS A C 1
ATOM 901 O O . LYS A 1 115 ? 6.821 4.155 -11.179 1.00 88.06 115 LYS A O 1
ATOM 906 N N . ASP A 1 116 ? 8.117 3.203 -12.752 1.00 90.38 116 ASP A N 1
ATOM 907 C CA . ASP A 1 116 ? 7.040 2.459 -13.407 1.00 90.38 116 ASP A CA 1
ATOM 908 C C . ASP A 1 116 ? 6.245 1.587 -12.423 1.00 90.38 116 ASP A C 1
ATOM 910 O O . ASP A 1 116 ? 5.018 1.706 -12.344 1.00 90.38 116 ASP A O 1
ATOM 914 N N . ALA A 1 117 ? 6.918 0.817 -11.564 1.00 93.06 117 ALA A N 1
ATOM 915 C CA . ALA A 1 117 ? 6.237 0.049 -10.521 1.00 93.06 117 ALA A CA 1
ATOM 916 C C . ALA A 1 117 ? 5.449 0.921 -9.530 1.00 93.06 117 ALA A C 1
ATOM 918 O O . ALA A 1 117 ? 4.306 0.600 -9.198 1.00 93.06 117 ALA A O 1
ATOM 919 N N . SER A 1 118 ? 6.026 2.041 -9.080 1.00 94.25 118 SER A N 1
ATOM 920 C CA . SER A 1 118 ? 5.362 2.962 -8.144 1.00 94.25 118 SER A CA 1
ATOM 921 C C . SER A 1 118 ? 4.198 3.713 -8.799 1.00 94.25 118 SER A C 1
ATOM 923 O O . SER A 1 118 ? 3.181 3.964 -8.157 1.00 94.25 118 SER A O 1
ATOM 925 N N . ASP A 1 119 ? 4.303 4.048 -10.084 1.00 94.38 119 ASP A N 1
ATOM 926 C CA . ASP A 1 119 ? 3.277 4.754 -10.854 1.00 94.38 119 ASP A CA 1
ATOM 927 C C . ASP A 1 119 ? 1.994 3.938 -11.017 1.00 94.38 119 ASP A C 1
ATOM 929 O O . ASP A 1 119 ? 0.912 4.519 -11.124 1.00 94.38 119 ASP A O 1
ATOM 933 N N . LEU A 1 120 ? 2.100 2.609 -10.989 1.00 95.62 120 LEU A N 1
ATOM 934 C CA . LEU A 1 120 ? 0.951 1.710 -11.063 1.00 95.62 120 LEU A CA 1
ATOM 935 C C . LEU A 1 120 ? 0.146 1.631 -9.763 1.00 95.62 120 LEU A C 1
ATOM 937 O O . LEU A 1 120 ? -1.025 1.244 -9.813 1.00 95.62 120 LEU A O 1
ATOM 941 N N . VAL A 1 121 ? 0.752 1.947 -8.615 1.00 97.06 121 VAL A N 1
ATOM 942 C CA . VAL A 1 121 ? 0.194 1.597 -7.294 1.00 97.06 121 VAL A CA 1
ATOM 943 C C . VAL A 1 121 ? 0.095 2.766 -6.319 1.00 97.06 121 VAL A C 1
ATOM 945 O O . VAL A 1 121 ? -0.695 2.695 -5.382 1.00 97.06 121 VAL A O 1
ATOM 948 N N . ALA A 1 122 ? 0.847 3.849 -6.537 1.00 97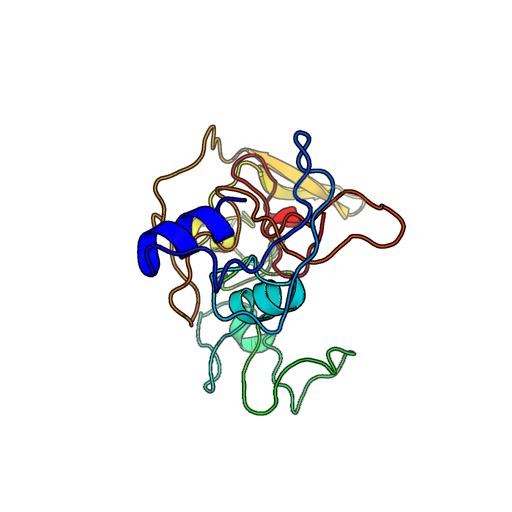.31 122 ALA A N 1
ATOM 949 C CA . ALA A 1 122 ? 0.955 4.945 -5.585 1.00 97.31 122 ALA A CA 1
ATOM 950 C C . ALA A 1 122 ? 0.847 6.348 -6.207 1.00 97.31 122 ALA A C 1
ATOM 952 O O . ALA A 1 122 ? 1.307 6.643 -7.317 1.00 97.31 122 ALA A O 1
ATOM 953 N N . VAL A 1 123 ? 0.267 7.259 -5.425 1.00 97.69 123 VAL A N 1
ATOM 954 C CA . VAL A 1 123 ? 0.210 8.699 -5.710 1.00 97.69 123 VAL A CA 1
ATOM 955 C C . VAL A 1 123 ? 1.307 9.373 -4.892 1.00 97.69 123 VAL A C 1
ATOM 957 O O . VAL A 1 123 ? 1.257 9.340 -3.671 1.00 97.69 123 VAL A O 1
ATOM 960 N N . TYR A 1 124 ? 2.304 9.958 -5.550 1.00 96.75 124 TYR A N 1
ATOM 961 C CA . TYR A 1 124 ? 3.520 10.492 -4.921 1.00 96.75 124 TYR A CA 1
ATOM 962 C C . TYR A 1 124 ? 4.179 11.532 -5.843 1.00 96.75 124 TYR A C 1
ATOM 964 O O . TYR A 1 124 ? 3.792 11.637 -7.010 1.00 96.75 124 TYR A O 1
ATOM 972 N N . ASN A 1 125 ? 5.177 12.287 -5.376 1.00 96.38 125 ASN A N 1
ATOM 973 C CA . ASN A 1 125 ? 5.701 13.443 -6.119 1.00 96.38 125 ASN A CA 1
ATOM 974 C C . ASN A 1 125 ? 7.112 13.253 -6.689 1.00 96.38 125 ASN A C 1
ATOM 976 O O . ASN A 1 125 ? 7.432 13.826 -7.732 1.00 96.38 125 ASN A O 1
ATOM 980 N N . LYS A 1 126 ? 7.976 12.483 -6.024 1.00 94.31 126 LYS A N 1
ATOM 981 C CA . LYS A 1 126 ? 9.384 12.339 -6.431 1.00 94.31 126 LYS A CA 1
ATOM 982 C C . LYS A 1 126 ? 9.779 10.884 -6.591 1.00 94.31 126 LYS A C 1
ATOM 984 O O . LYS A 1 126 ? 9.385 10.049 -5.790 1.00 94.31 126 LYS A O 1
ATOM 989 N N . TYR A 1 127 ? 10.597 10.596 -7.586 1.00 91.88 127 TYR A N 1
ATOM 990 C CA . TYR A 1 127 ? 11.158 9.266 -7.810 1.00 91.88 127 TYR A CA 1
ATOM 991 C C . TYR A 1 127 ? 12.672 9.356 -7.900 1.00 91.88 127 TYR A C 1
ATOM 993 O O . TYR A 1 127 ? 13.220 10.443 -8.097 1.00 91.88 127 TYR A O 1
ATOM 1001 N N . VAL A 1 128 ? 13.348 8.227 -7.744 1.00 88.75 128 VAL A N 1
ATOM 1002 C CA . VAL A 1 128 ? 14.794 8.163 -7.939 1.00 88.75 128 VAL A CA 1
ATOM 1003 C C . VAL A 1 128 ? 15.064 7.955 -9.408 1.00 88.75 128 VAL A C 1
ATOM 1005 O O . VAL A 1 128 ? 14.612 6.984 -9.986 1.00 88.75 128 VAL A O 1
ATOM 1008 N N . ASN A 1 129 ? 15.748 8.898 -10.039 1.00 85.94 129 ASN A N 1
ATOM 1009 C CA . ASN A 1 129 ? 16.016 8.820 -11.472 1.00 85.94 129 ASN A CA 1
ATOM 1010 C C . ASN A 1 129 ? 17.461 8.418 -11.775 1.00 85.94 129 ASN A C 1
ATOM 1012 O O . ASN A 1 129 ? 17.748 8.026 -12.897 1.00 85.94 129 ASN A O 1
ATOM 1016 N N . ASP A 1 130 ? 18.364 8.559 -10.806 1.00 85.00 130 ASP A N 1
ATOM 1017 C CA . ASP A 1 130 ? 19.770 8.183 -10.940 1.00 85.00 130 ASP A CA 1
ATOM 1018 C C . ASP A 1 130 ? 20.425 8.082 -9.552 1.00 85.00 130 ASP A C 1
ATOM 1020 O O . ASP A 1 130 ? 19.819 8.436 -8.534 1.00 85.00 130 ASP A O 1
ATOM 1024 N N . PHE A 1 131 ? 21.684 7.661 -9.513 1.00 86.00 131 PHE A N 1
ATOM 1025 C CA . PHE A 1 131 ? 22.553 7.754 -8.347 1.00 86.00 131 PHE A CA 1
ATOM 1026 C C . PHE A 1 131 ? 23.812 8.546 -8.694 1.00 86.00 131 PHE A C 1
ATOM 1028 O O . PHE A 1 131 ? 24.410 8.373 -9.756 1.00 86.00 131 PHE A O 1
ATOM 1035 N N . ASP A 1 132 ? 24.254 9.412 -7.782 1.00 89.31 132 ASP A N 1
ATOM 1036 C CA . ASP A 1 132 ? 25.528 10.100 -7.970 1.00 89.31 132 ASP A CA 1
ATOM 1037 C C . ASP A 1 132 ? 26.722 9.130 -7.839 1.00 89.31 132 ASP A C 1
ATOM 1039 O O . ASP A 1 132 ? 26.598 7.973 -7.430 1.00 89.31 132 ASP A O 1
ATOM 1043 N N . ALA A 1 133 ? 27.930 9.610 -8.146 1.00 90.75 133 ALA A N 1
ATOM 1044 C CA . ALA A 1 133 ? 29.151 8.801 -8.061 1.00 90.75 133 ALA A CA 1
ATOM 1045 C C . ALA A 1 133 ? 29.475 8.277 -6.641 1.00 90.75 133 ALA A C 1
ATOM 1047 O O . ALA A 1 133 ? 30.369 7.446 -6.489 1.00 90.75 133 ALA A O 1
ATOM 1048 N N . SER A 1 134 ? 28.788 8.776 -5.608 1.00 93.38 134 SER A N 1
ATOM 1049 C CA . SER A 1 134 ? 28.900 8.337 -4.212 1.00 93.38 134 SER A CA 1
ATOM 1050 C C . SER A 1 134 ? 27.718 7.461 -3.773 1.00 93.38 134 SER A C 1
ATOM 1052 O O . SER A 1 134 ? 27.586 7.192 -2.582 1.00 93.38 134 SER A O 1
ATOM 1054 N N . MET A 1 135 ? 26.888 7.001 -4.716 1.00 86.25 135 MET A N 1
ATOM 1055 C CA . MET A 1 135 ? 25.670 6.219 -4.483 1.00 86.25 135 MET A CA 1
ATOM 1056 C C . MET A 1 135 ? 24.581 6.950 -3.683 1.00 86.25 135 MET A C 1
ATOM 1058 O O . MET A 1 135 ? 23.745 6.305 -3.051 1.00 86.25 135 MET A O 1
ATOM 1062 N N . ASN A 1 136 ? 24.537 8.284 -3.723 1.00 87.75 136 ASN A N 1
ATOM 1063 C CA . ASN A 1 136 ? 23.384 9.010 -3.193 1.00 87.75 136 ASN A CA 1
ATOM 1064 C C . ASN A 1 136 ? 22.263 9.054 -4.239 1.00 87.75 136 ASN A C 1
ATOM 1066 O O . ASN A 1 136 ? 22.550 9.339 -5.406 1.00 87.75 136 ASN A O 1
ATOM 1070 N N . PRO A 1 137 ? 20.994 8.832 -3.848 1.00 87.06 137 PRO A N 1
ATOM 1071 C CA . PRO A 1 137 ? 19.877 8.919 -4.776 1.00 87.06 137 PRO A CA 1
ATOM 1072 C C . PRO A 1 137 ? 19.714 10.348 -5.300 1.00 87.06 137 PRO A C 1
ATOM 1074 O O . PRO A 1 137 ? 19.672 11.319 -4.538 1.00 87.06 137 PRO A O 1
ATOM 1077 N N . MET A 1 138 ? 19.584 10.465 -6.615 1.00 88.69 138 MET A N 1
ATOM 1078 C CA . MET A 1 138 ? 19.172 11.678 -7.304 1.00 88.69 138 MET A CA 1
ATOM 1079 C C . MET A 1 138 ? 17.677 11.587 -7.610 1.00 88.69 138 MET A C 1
ATOM 1081 O O . MET A 1 138 ? 17.175 10.524 -7.976 1.00 88.69 138 MET A O 1
ATOM 1085 N N . PHE A 1 139 ? 16.956 12.696 -7.423 1.00 90.50 139 PHE A N 1
ATOM 1086 C CA . PHE A 1 139 ? 15.496 12.702 -7.496 1.00 90.50 139 PHE A CA 1
ATOM 1087 C C . PHE A 1 139 ? 14.965 13.434 -8.729 1.00 90.50 139 PHE A C 1
ATOM 1089 O O . PHE A 1 139 ? 15.248 14.618 -8.938 1.00 90.50 139 PHE A O 1
ATOM 1096 N N . GLY A 1 140 ? 14.109 12.742 -9.477 1.00 90.94 140 GLY A N 1
ATOM 1097 C CA . GLY A 1 140 ? 13.215 13.310 -10.475 1.00 90.94 140 GLY A CA 1
ATOM 1098 C C . GLY A 1 140 ? 11.903 13.795 -9.851 1.00 90.94 140 GLY A C 1
ATOM 1099 O O . GLY A 1 140 ? 11.522 13.400 -8.746 1.00 90.94 140 GLY A O 1
ATOM 1100 N N . VAL A 1 141 ? 11.194 14.666 -10.571 1.00 92.88 141 VAL A N 1
ATOM 1101 C CA . VAL A 1 141 ? 9.873 15.174 -10.173 1.00 92.88 141 VAL A CA 1
ATOM 1102 C C . VAL A 1 141 ? 8.820 14.563 -11.089 1.00 92.88 141 VAL A C 1
ATOM 1104 O O . VAL A 1 141 ? 8.843 14.804 -12.293 1.00 92.88 141 VAL A O 1
ATOM 1107 N N . LYS A 1 142 ? 7.881 13.805 -10.512 1.00 92.69 142 LYS A N 1
ATOM 1108 C CA . LYS A 1 142 ? 6.709 13.258 -11.214 1.00 92.69 142 LYS A CA 1
ATOM 1109 C C . LYS A 1 142 ? 5.687 14.351 -11.537 1.00 92.69 142 LYS A C 1
ATOM 1111 O O . LYS A 1 142 ? 5.015 14.290 -12.561 1.00 92.69 142 LYS A O 1
ATOM 1116 N N . GLY A 1 143 ? 5.597 15.370 -10.678 1.00 92.81 143 GLY A N 1
ATOM 1117 C CA . GLY A 1 143 ? 4.711 16.523 -10.870 1.00 92.81 143 GLY A CA 1
ATOM 1118 C C . GLY A 1 143 ? 3.329 16.372 -10.235 1.00 92.81 143 GLY A C 1
ATOM 1119 O O . GLY A 1 143 ? 2.416 17.111 -10.592 1.00 92.81 143 GLY A O 1
ATOM 1120 N N . THR A 1 144 ? 3.165 15.440 -9.296 1.00 96.19 144 THR A N 1
ATOM 1121 C CA . THR A 1 144 ? 1.949 15.322 -8.483 1.00 96.19 144 THR A CA 1
ATOM 1122 C C . THR A 1 144 ? 1.854 16.509 -7.528 1.00 96.19 144 THR A C 1
ATOM 1124 O O . THR A 1 144 ? 2.782 16.784 -6.770 1.00 96.19 144 THR A O 1
ATOM 1127 N N . THR A 1 145 ? 0.734 17.229 -7.563 1.00 96.31 145 THR A N 1
ATOM 1128 C CA . THR A 1 145 ? 0.536 18.458 -6.771 1.00 96.31 145 THR A CA 1
ATOM 1129 C C . THR A 1 145 ? -0.526 18.333 -5.686 1.00 96.31 145 THR A C 1
ATOM 1131 O O . THR A 1 145 ? -0.729 19.289 -4.943 1.00 96.31 145 THR A O 1
ATOM 1134 N N . ASP A 1 146 ? -1.247 17.214 -5.649 1.00 97.56 146 ASP A N 1
ATOM 1135 C CA . ASP A 1 146 ? -2.327 16.958 -4.701 1.00 97.56 146 ASP A CA 1
ATOM 1136 C C . ASP A 1 146 ? -2.597 15.445 -4.602 1.00 97.56 146 ASP A C 1
ATOM 1138 O O . ASP A 1 146 ? -2.096 14.641 -5.396 1.00 97.56 146 ASP A O 1
ATOM 1142 N N . THR A 1 147 ? -3.436 15.086 -3.641 1.00 98.00 147 THR A N 1
ATOM 1143 C CA . THR A 1 147 ? -4.145 13.811 -3.534 1.00 98.00 147 THR A CA 1
ATOM 1144 C C . THR A 1 147 ? -4.914 13.456 -4.814 1.00 98.00 147 THR A C 1
ATOM 1146 O O . THR A 1 147 ? -5.229 14.303 -5.653 1.00 98.00 147 THR A O 1
ATOM 1149 N N . SER A 1 148 ? -5.250 12.176 -4.965 1.00 97.94 148 SER A N 1
ATOM 1150 C CA . SER A 1 148 ? -6.107 11.672 -6.047 1.00 97.94 148 SER A CA 1
ATOM 1151 C C . SER A 1 148 ? -7.362 10.993 -5.492 1.00 97.94 148 SER A C 1
ATOM 1153 O O . SER A 1 148 ? -7.383 10.592 -4.323 1.00 97.94 148 SER A O 1
ATOM 1155 N N . PRO A 1 149 ? -8.430 10.838 -6.305 1.00 98.38 149 PRO A N 1
ATOM 1156 C CA . PRO A 1 149 ? -9.587 10.045 -5.908 1.00 98.38 149 PRO A CA 1
ATOM 1157 C C . PRO A 1 149 ? -9.160 8.654 -5.430 1.00 98.38 149 PRO A C 1
ATOM 1159 O O . PRO A 1 149 ? -8.364 8.000 -6.096 1.00 98.38 149 PRO A O 1
ATOM 1162 N N . VAL A 1 150 ? -9.709 8.199 -4.302 1.00 97.62 150 VAL A N 1
ATOM 1163 C CA . VAL A 1 150 ? -9.418 6.862 -3.757 1.00 97.62 150 VAL A CA 1
ATOM 1164 C C . VAL A 1 150 ? -9.614 5.780 -4.818 1.00 97.62 150 VAL A C 1
ATOM 1166 O O . VAL A 1 150 ? -10.534 5.882 -5.640 1.00 97.62 150 VAL A O 1
ATOM 1169 N N . LYS A 1 151 ? -8.791 4.724 -4.780 1.00 97.75 151 LYS A N 1
ATOM 1170 C CA . LYS A 1 151 ? -8.848 3.617 -5.753 1.00 97.75 151 LYS A CA 1
ATOM 1171 C C . LYS A 1 151 ? -8.565 4.058 -7.203 1.00 97.75 151 LYS A C 1
ATOM 1173 O O . LYS A 1 151 ? -9.075 3.454 -8.147 1.00 97.75 151 LYS A O 1
ATOM 1178 N N . SER A 1 152 ? -7.785 5.122 -7.409 1.00 97.38 152 SER A N 1
ATOM 1179 C CA . SER A 1 152 ? -7.388 5.555 -8.759 1.00 97.38 152 SER A CA 1
ATOM 1180 C C . SER A 1 152 ? -6.313 4.672 -9.393 1.00 97.38 152 SER A C 1
ATOM 1182 O O . SER A 1 152 ? -6.172 4.677 -10.613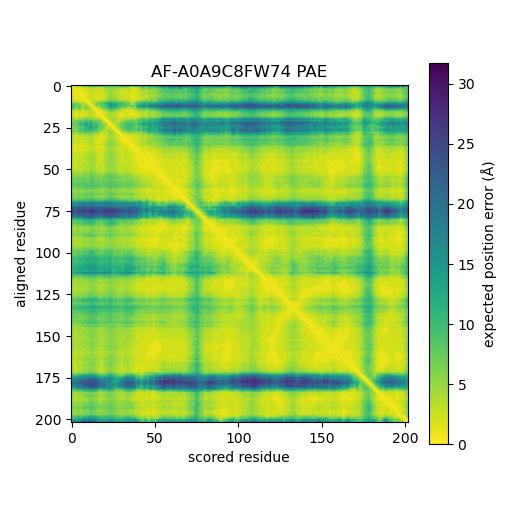 1.00 97.38 152 SER A O 1
ATOM 1184 N N . LEU A 1 153 ? -5.554 3.946 -8.571 1.00 97.88 153 LEU A N 1
ATOM 1185 C CA . LEU A 1 153 ? -4.440 3.082 -8.968 1.00 97.88 153 LEU A CA 1
ATOM 1186 C C . LEU A 1 153 ? -4.706 1.626 -8.560 1.00 97.88 153 LEU A C 1
ATOM 1188 O O . LEU A 1 153 ? -5.777 1.306 -8.037 1.00 97.88 153 LEU A O 1
ATOM 1192 N N . ASN A 1 154 ? -3.764 0.726 -8.842 1.00 98.00 154 ASN A N 1
ATOM 1193 C CA . ASN A 1 154 ? -3.924 -0.693 -8.542 1.00 98.00 154 ASN A CA 1
ATOM 1194 C C . ASN A 1 154 ? -3.935 -0.955 -7.030 1.00 98.00 154 ASN A C 1
ATOM 1196 O O . ASN A 1 154 ? -3.271 -0.275 -6.254 1.00 98.00 154 ASN A O 1
ATOM 1200 N N . GLY A 1 155 ? -4.711 -1.959 -6.625 1.00 97.75 155 GLY A N 1
ATOM 1201 C CA . GLY A 1 155 ? -4.762 -2.431 -5.245 1.00 97.75 155 GLY A CA 1
ATOM 1202 C C . GLY A 1 155 ? -3.911 -3.680 -5.054 1.00 97.75 155 GLY A C 1
ATOM 1203 O O . GLY A 1 155 ? -3.564 -4.358 -6.022 1.00 97.75 155 GLY A O 1
ATOM 1204 N N . ASN A 1 156 ? -3.611 -4.004 -3.801 1.00 97.19 156 ASN A N 1
ATOM 1205 C CA . ASN A 1 156 ? -2.849 -5.197 -3.445 1.00 97.19 156 ASN A CA 1
ATOM 1206 C C . ASN A 1 156 ? -3.690 -6.485 -3.503 1.00 97.19 156 ASN A C 1
ATOM 1208 O O . ASN A 1 156 ? -4.865 -6.468 -3.879 1.00 97.19 156 ASN A O 1
ATOM 1212 N N . ALA A 1 157 ? -3.105 -7.623 -3.114 1.00 96.75 157 ALA A N 1
ATOM 1213 C CA . ALA A 1 157 ? -3.760 -8.931 -3.205 1.00 96.75 157 ALA A CA 1
ATOM 1214 C C . ALA A 1 157 ? -5.024 -9.075 -2.329 1.00 96.75 157 ALA A C 1
ATOM 1216 O O . ALA A 1 157 ? -5.829 -9.978 -2.561 1.00 96.75 157 ALA A O 1
ATOM 1217 N N . LEU A 1 158 ? -5.230 -8.189 -1.347 1.00 96.94 158 LEU A N 1
ATOM 1218 C CA . LEU A 1 158 ? -6.453 -8.113 -0.538 1.00 96.94 158 LEU A CA 1
ATOM 1219 C C . LEU A 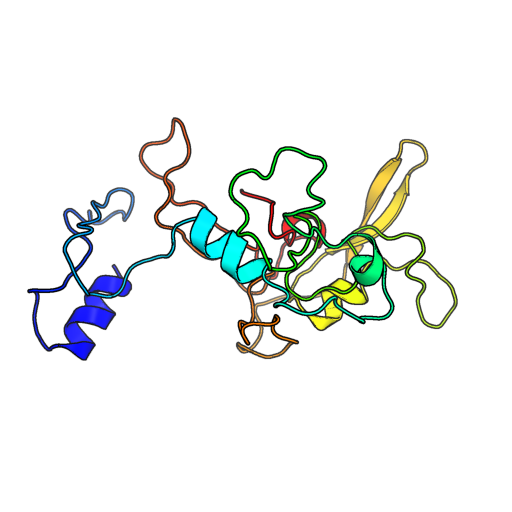1 158 ? -7.518 -7.187 -1.150 1.00 96.94 158 LEU A C 1
ATOM 1221 O O . LEU A 1 158 ? -8.624 -7.084 -0.620 1.00 96.94 158 LEU A O 1
ATOM 1225 N N . GLY A 1 159 ? -7.204 -6.504 -2.253 1.00 97.56 159 GLY A N 1
ATOM 1226 C CA . GLY A 1 159 ? -8.046 -5.456 -2.822 1.00 97.56 159 GLY A CA 1
ATOM 1227 C C . GLY A 1 159 ? -8.030 -4.167 -1.998 1.00 97.56 159 GLY A C 1
ATOM 1228 O O . GLY A 1 159 ? -9.009 -3.421 -2.030 1.00 97.56 159 GLY A O 1
ATOM 1229 N N . LEU A 1 160 ? -6.951 -3.918 -1.247 1.00 97.69 160 LEU A N 1
ATOM 1230 C CA . LEU A 1 160 ? -6.713 -2.649 -0.562 1.00 97.69 160 LEU A CA 1
ATOM 1231 C C . LEU A 1 160 ? -5.975 -1.696 -1.500 1.00 97.69 160 LEU A C 1
ATOM 1233 O O . LEU A 1 160 ? -5.085 -2.108 -2.239 1.00 97.69 160 LEU A O 1
ATOM 1237 N N . TYR A 1 161 ? -6.360 -0.427 -1.465 1.00 98.38 161 TYR A N 1
ATOM 1238 C CA . TYR A 1 161 ? -5.857 0.630 -2.338 1.00 98.38 161 TYR A CA 1
ATOM 1239 C C . TYR A 1 161 ? -5.269 1.745 -1.490 1.00 98.38 161 TYR A C 1
ATOM 1241 O O . TYR A 1 161 ? -5.612 1.853 -0.313 1.00 98.38 161 TYR A O 1
ATOM 1249 N N . ASP A 1 162 ? -4.414 2.572 -2.096 1.00 97.56 162 ASP A N 1
ATOM 1250 C CA . ASP A 1 162 ? -3.833 3.741 -1.429 1.00 97.56 162 ASP A CA 1
ATOM 1251 C C . ASP A 1 162 ? -3.042 3.363 -0.152 1.00 97.56 162 ASP A C 1
ATOM 1253 O O . ASP A 1 162 ? -2.903 4.160 0.770 1.00 97.56 162 ASP A O 1
ATOM 1257 N N . MET A 1 163 ? -2.530 2.122 -0.088 1.00 96.62 163 MET A N 1
ATOM 1258 C CA . MET A 1 163 ? -1.628 1.654 0.976 1.00 96.62 163 MET A CA 1
ATOM 1259 C C . MET A 1 163 ? -0.226 2.269 0.835 1.00 96.62 163 MET A C 1
ATOM 1261 O O . MET A 1 163 ? 0.547 2.260 1.779 1.00 96.62 163 MET A O 1
ATOM 1265 N N . SER A 1 164 ? 0.103 2.817 -0.333 1.00 96.56 164 SER A N 1
ATOM 1266 C CA . SER A 1 164 ? 1.322 3.584 -0.569 1.00 96.56 164 SER A CA 1
ATOM 1267 C C . SER A 1 164 ? 0.948 4.906 -1.244 1.00 96.56 164 SER A C 1
ATOM 1269 O O . SER A 1 164 ? 0.329 4.915 -2.311 1.00 96.56 164 SER A O 1
ATOM 1271 N N . GLY A 1 165 ? 1.333 6.024 -0.634 1.00 96.50 165 GLY A N 1
ATOM 1272 C CA . GLY A 1 165 ? 1.082 7.373 -1.128 1.00 96.50 165 GLY A CA 1
ATOM 1273 C C . GLY A 1 165 ? -0.364 7.840 -0.954 1.00 96.50 165 GLY A C 1
ATOM 1274 O O . GLY A 1 165 ? -1.137 7.313 -0.161 1.00 96.50 165 GLY A O 1
ATOM 1275 N N . ASN A 1 166 ? -0.740 8.851 -1.736 1.00 97.88 166 ASN A N 1
ATOM 1276 C CA . ASN A 1 166 ? -2.003 9.590 -1.659 1.00 97.88 166 ASN A CA 1
ATOM 1277 C C . ASN A 1 166 ? -2.133 10.373 -0.344 1.00 97.88 166 ASN A C 1
ATOM 1279 O O . ASN A 1 166 ? -1.976 11.593 -0.348 1.00 97.88 166 ASN A O 1
ATOM 1283 N N . ALA A 1 167 ? -2.339 9.692 0.780 1.00 95.31 167 ALA A N 1
ATOM 1284 C CA . ALA A 1 167 ? -2.373 10.293 2.106 1.00 95.31 167 ALA A CA 1
ATOM 1285 C C . ALA A 1 167 ? -1.839 9.317 3.158 1.00 95.31 167 ALA A C 1
ATOM 1287 O O . ALA A 1 167 ? -2.273 8.166 3.213 1.00 95.31 167 ALA A O 1
ATOM 1288 N N . GLY A 1 168 ? -0.977 9.820 4.043 1.00 91.75 168 GLY A N 1
ATOM 1289 C CA . GLY A 1 168 ? -0.466 9.043 5.163 1.00 91.75 168 GLY A CA 1
ATOM 1290 C C . GLY A 1 168 ? -1.588 8.559 6.085 1.00 91.75 168 GLY A C 1
ATOM 1291 O O . GLY A 1 168 ? -2.574 9.266 6.330 1.00 91.75 168 GLY A O 1
ATOM 1292 N N . GLN A 1 169 ? -1.437 7.342 6.602 1.00 90.06 169 GLN A N 1
ATOM 1293 C CA . GLN A 1 169 ? -2.468 6.674 7.393 1.00 90.06 169 GLN A CA 1
ATOM 1294 C C . GLN A 1 169 ? -2.067 6.589 8.865 1.00 90.06 169 GLN A C 1
ATOM 1296 O O . GLN A 1 169 ? -1.043 6.006 9.207 1.00 90.06 169 GLN A O 1
ATOM 1301 N N . TRP A 1 170 ? -2.894 7.153 9.746 1.00 86.81 170 TRP A N 1
ATOM 1302 C CA . TRP A 1 170 ? -2.703 7.055 11.194 1.00 86.81 170 TRP A CA 1
ATOM 1303 C C . TRP A 1 170 ? -2.893 5.619 11.697 1.00 86.81 170 TRP A C 1
ATOM 1305 O O . TRP A 1 170 ? -3.881 4.965 11.351 1.00 86.81 170 TRP A O 1
ATOM 1315 N N . SER A 1 171 ? -2.015 5.178 12.595 1.00 85.56 171 SER A N 1
ATOM 1316 C CA . SER A 1 171 ? -2.139 3.909 13.326 1.00 85.56 171 SER A CA 1
ATOM 1317 C C . SER A 1 171 ? -2.391 4.114 14.823 1.00 85.56 171 SER A C 1
ATOM 1319 O O . SER A 1 171 ? -2.182 5.201 15.357 1.00 85.56 171 SER A O 1
ATOM 1321 N N . SER A 1 172 ? -2.843 3.077 15.533 1.00 81.88 172 SER A N 1
ATOM 1322 C CA . SER A 1 172 ? -2.952 3.118 17.001 1.00 81.88 172 SER A CA 1
ATOM 1323 C C . SER A 1 172 ? -1.634 2.829 17.731 1.00 81.88 172 SER A C 1
ATOM 1325 O O . SER A 1 172 ? -1.579 2.961 18.956 1.00 81.88 172 SER A O 1
ATOM 1327 N N . THR A 1 173 ? -0.571 2.456 17.008 1.00 79.25 173 THR A N 1
ATOM 1328 C CA . THR A 1 173 ? 0.750 2.190 17.591 1.00 79.25 173 THR A CA 1
ATOM 1329 C C . THR A 1 173 ? 1.413 3.502 18.017 1.00 79.25 173 THR A C 1
ATOM 1331 O O . THR A 1 173 ? 1.480 4.451 17.236 1.00 79.25 173 THR A O 1
ATOM 1334 N N . GLN A 1 174 ? 1.905 3.546 19.259 1.00 71.69 174 GLN A N 1
ATOM 1335 C CA . GLN A 1 174 ? 2.656 4.680 19.804 1.00 71.69 174 GLN A CA 1
ATOM 1336 C C . GLN A 1 174 ? 4.143 4.533 19.479 1.00 71.69 174 GLN A C 1
ATOM 1338 O O . GLN A 1 174 ? 4.712 3.462 19.691 1.00 71.69 174 GLN A O 1
ATOM 1343 N N . SER A 1 175 ? 4.771 5.617 19.031 1.00 63.53 175 SER A N 1
ATOM 1344 C CA . SER A 1 175 ? 6.220 5.686 18.836 1.00 63.53 175 SER A CA 1
ATOM 1345 C C . SER A 1 175 ? 6.976 5.556 20.163 1.00 63.53 175 SER A C 1
ATOM 1347 O O . SER A 1 175 ? 6.617 6.195 21.156 1.00 63.53 175 SER A O 1
ATOM 1349 N N . GLU A 1 176 ? 8.046 4.756 20.193 1.00 57.28 176 GLU A N 1
ATOM 1350 C CA . GLU A 1 176 ? 8.870 4.591 21.395 1.00 57.28 176 GLU A CA 1
ATOM 1351 C C . GLU A 1 176 ? 9.436 5.939 21.876 1.00 57.28 176 GLU A C 1
ATOM 1353 O O . GLU A 1 176 ? 10.132 6.638 21.147 1.00 57.28 176 GLU A O 1
ATOM 1358 N N . GLY A 1 177 ? 9.159 6.299 23.134 1.00 53.81 177 GLY A N 1
ATOM 1359 C CA . GLY A 1 177 ? 9.715 7.496 23.776 1.00 53.81 177 GLY A CA 1
ATOM 1360 C C . GLY A 1 177 ? 8.914 8.788 23.592 1.00 53.81 177 GLY A C 1
ATOM 1361 O O . GLY A 1 177 ? 9.213 9.763 24.277 1.00 53.81 177 GLY A O 1
ATOM 1362 N N . GLU A 1 178 ? 7.865 8.787 22.769 1.00 51.84 178 GLU A N 1
ATOM 1363 C CA . GLU A 1 178 ? 7.000 9.949 22.553 1.00 51.84 178 GLU A CA 1
ATOM 1364 C C . GLU A 1 178 ? 5.564 9.618 22.970 1.00 51.84 178 GLU A C 1
ATOM 1366 O O . GLU A 1 178 ? 4.931 8.699 22.458 1.00 51.84 178 GLU A O 1
ATOM 1371 N N . SER A 1 179 ? 5.021 10.381 23.916 1.00 48.44 179 SER A N 1
ATOM 1372 C CA . SER A 1 179 ? 3.702 10.133 24.514 1.00 48.44 179 SER A CA 1
ATOM 1373 C C . SER A 1 179 ? 2.519 10.600 23.657 1.00 48.44 179 SER A C 1
ATOM 1375 O O . SER A 1 179 ? 1.393 10.608 24.155 1.00 48.44 179 SER A O 1
ATOM 1377 N N . THR A 1 180 ? 2.755 11.049 22.415 1.00 51.38 180 THR A N 1
ATOM 1378 C CA . THR A 1 180 ? 1.766 11.859 21.677 1.00 51.38 180 THR A CA 1
ATOM 1379 C C . THR A 1 180 ? 1.640 11.615 20.169 1.00 51.38 180 THR A C 1
ATOM 1381 O O . THR A 1 180 ? 0.750 12.214 19.565 1.00 51.38 180 THR A O 1
ATOM 1384 N N . PHE A 1 181 ? 2.438 10.731 19.552 1.00 53.34 181 PHE A N 1
ATOM 1385 C CA . PHE A 1 181 ? 2.344 10.474 18.107 1.00 53.34 181 PHE A CA 1
ATOM 1386 C C . PHE A 1 181 ? 1.921 9.033 17.794 1.00 53.34 181 PHE A C 1
ATOM 1388 O O . PHE A 1 181 ? 2.565 8.059 18.180 1.00 53.34 181 PHE A O 1
ATOM 1395 N N . SER A 1 182 ? 0.806 8.917 17.076 1.00 62.22 182 SER A N 1
ATOM 1396 C CA . SER A 1 182 ? 0.435 7.747 16.279 1.00 62.22 182 SER A CA 1
ATOM 1397 C C . SER A 1 182 ? 1.329 7.677 15.040 1.00 62.22 182 SER A C 1
ATOM 1399 O O . SER A 1 182 ? 1.458 8.692 14.357 1.00 62.22 182 SER A O 1
ATOM 1401 N N . HIS A 1 183 ? 1.908 6.515 14.712 1.00 70.75 183 HIS A N 1
ATOM 1402 C CA . HIS A 1 183 ? 2.695 6.382 13.475 1.00 70.75 183 HIS A CA 1
ATOM 1403 C C . HIS A 1 183 ? 1.837 6.698 12.245 1.00 70.75 183 HIS A C 1
ATOM 1405 O O . HIS A 1 183 ? 0.688 6.243 12.164 1.00 70.75 183 HIS A O 1
ATOM 1411 N N . VAL A 1 184 ? 2.410 7.453 11.306 1.00 79.31 184 VAL A N 1
ATOM 1412 C CA . VAL A 1 184 ? 1.851 7.689 9.971 1.00 79.31 184 VAL A CA 1
ATOM 1413 C C . VAL A 1 184 ? 2.510 6.709 9.007 1.00 79.31 184 VAL A C 1
ATOM 1415 O O . VAL A 1 184 ? 3.731 6.620 8.941 1.00 79.31 184 VAL A O 1
ATOM 1418 N N . LEU A 1 185 ? 1.693 5.945 8.288 1.00 89.62 185 LEU A N 1
ATOM 1419 C CA . LEU A 1 185 ? 2.139 4.834 7.448 1.00 89.62 185 LEU A CA 1
ATOM 1420 C C . LEU A 1 185 ? 1.850 5.101 5.970 1.00 89.62 185 LEU A C 1
ATOM 1422 O O . LEU A 1 185 ? 0.901 5.817 5.637 1.00 89.62 185 LEU A O 1
ATOM 1426 N N . GLY A 1 186 ? 2.657 4.498 5.096 1.00 92.50 186 GLY A N 1
ATOM 1427 C CA . GLY A 1 186 ? 2.452 4.466 3.642 1.00 92.50 186 GLY A CA 1
ATOM 1428 C C . GLY A 1 186 ? 2.838 5.735 2.876 1.00 92.50 186 GLY A C 1
ATOM 1429 O O . GLY A 1 186 ? 2.933 5.683 1.650 1.00 92.50 186 GLY A O 1
ATOM 1430 N N . GLY A 1 187 ? 3.090 6.851 3.564 1.00 92.75 187 GLY A N 1
ATOM 1431 C CA . GLY A 1 187 ? 3.406 8.141 2.947 1.00 92.75 187 GLY A CA 1
ATOM 1432 C C . GLY A 1 187 ? 2.210 8.806 2.252 1.00 92.75 187 GLY A C 1
ATOM 1433 O O . GLY A 1 187 ? 1.092 8.295 2.241 1.00 92.75 187 GLY A O 1
ATOM 1434 N N . ASP A 1 188 ? 2.443 9.976 1.667 1.00 95.06 188 ASP A N 1
ATOM 1435 C CA . ASP A 1 188 ? 1.441 10.809 1.006 1.00 95.06 188 ASP A CA 1
ATOM 1436 C C . ASP A 1 188 ? 1.824 11.205 -0.434 1.00 95.06 188 ASP A C 1
ATOM 1438 O O . ASP A 1 188 ? 2.8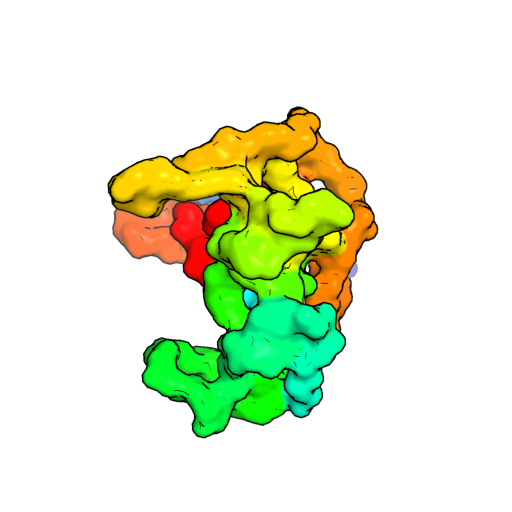28 10.770 -1.001 1.00 95.06 188 ASP A O 1
ATOM 1442 N N . TRP A 1 189 ? 0.983 12.024 -1.068 1.00 96.81 189 TRP A N 1
ATOM 1443 C CA . TRP A 1 189 ? 1.181 12.495 -2.440 1.00 96.81 189 TRP A CA 1
ATOM 1444 C C . TRP A 1 189 ? 2.445 13.342 -2.651 1.00 96.81 189 TRP A C 1
ATOM 1446 O O . TRP A 1 189 ? 2.908 13.440 -3.786 1.00 96.81 189 TRP A O 1
ATOM 1456 N N . PHE A 1 190 ? 2.993 13.980 -1.613 1.00 95.88 190 PHE A N 1
ATOM 1457 C CA . PHE A 1 190 ? 4.160 14.863 -1.691 1.00 95.88 190 PHE A CA 1
ATOM 1458 C C . PHE A 1 190 ? 5.483 14.113 -1.494 1.00 95.88 190 PHE A C 1
ATOM 1460 O O . PHE A 1 190 ? 6.553 14.614 -1.865 1.0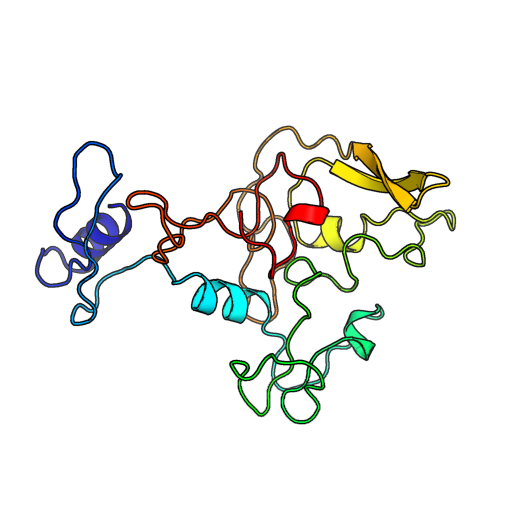0 95.88 190 PHE A O 1
ATOM 1467 N N . ASN A 1 191 ? 5.407 12.911 -0.935 1.00 94.25 191 ASN A N 1
ATOM 1468 C CA . ASN A 1 191 ? 6.547 12.065 -0.650 1.00 94.25 191 ASN A CA 1
ATOM 1469 C C . ASN A 1 191 ? 7.297 11.573 -1.905 1.00 94.25 191 ASN A C 1
ATOM 1471 O O . ASN A 1 191 ? 6.867 11.695 -3.061 1.00 94.25 191 ASN A O 1
ATOM 1475 N N . THR A 1 192 ? 8.473 11.008 -1.640 1.00 92.25 192 THR A N 1
ATOM 1476 C CA . THR A 1 192 ? 9.314 10.320 -2.621 1.00 92.25 192 THR A CA 1
ATOM 1477 C C . THR A 1 192 ? 8.978 8.828 -2.635 1.00 92.25 192 THR A C 1
ATOM 1479 O O . THR A 1 192 ? 8.633 8.302 -1.584 1.00 92.25 192 THR A O 1
ATOM 1482 N N . CYS A 1 193 ? 9.170 8.120 -3.756 1.00 90.81 193 CYS A N 1
ATOM 1483 C CA . CYS A 1 193 ? 9.017 6.657 -3.844 1.00 90.81 193 CYS A CA 1
ATOM 1484 C C . CYS A 1 193 ? 9.727 5.888 -2.711 1.00 90.81 193 CYS A C 1
ATOM 1486 O O . CYS A 1 193 ? 9.201 4.896 -2.218 1.00 90.81 193 CYS A O 1
ATOM 1488 N N . TYR A 1 194 ? 10.856 6.409 -2.220 1.00 87.31 194 TYR A N 1
ATOM 1489 C CA . TYR A 1 194 ? 11.565 5.899 -1.048 1.00 87.31 194 TYR A CA 1
ATOM 1490 C C . TYR A 1 194 ? 10.683 5.773 0.207 1.00 87.31 194 TYR A C 1
ATOM 1492 O O . TYR A 1 194 ? 10.779 4.780 0.910 1.00 87.31 194 TYR A O 1
ATOM 1500 N N . THR A 1 195 ? 9.810 6.728 0.521 1.00 89.44 195 THR A N 1
ATOM 1501 C CA . THR A 1 195 ? 8.997 6.661 1.753 1.00 89.44 195 THR A CA 1
ATOM 1502 C C . THR A 1 195 ? 7.654 5.955 1.539 1.00 89.44 195 THR A C 1
ATOM 1504 O O . THR A 1 195 ? 6.825 5.928 2.439 1.00 89.44 195 THR A O 1
ATOM 1507 N N . LEU A 1 196 ? 7.427 5.380 0.350 1.00 92.94 196 LEU A N 1
ATOM 1508 C CA . LEU A 1 196 ? 6.230 4.592 0.023 1.00 92.94 196 LEU A CA 1
ATOM 1509 C C . LEU A 1 196 ? 6.380 3.105 0.372 1.00 92.94 196 LEU A C 1
ATOM 1511 O O . LEU A 1 196 ? 5.428 2.336 0.223 1.00 92.94 196 LEU A O 1
ATOM 1515 N N . GLN A 1 197 ? 7.588 2.716 0.779 1.00 92.81 197 GLN A N 1
ATOM 1516 C CA . GLN A 1 197 ? 7.961 1.380 1.219 1.00 92.81 197 GLN A CA 1
ATOM 1517 C C . GLN A 1 197 ? 7.057 0.922 2.371 1.00 92.81 197 GLN A C 1
ATOM 1519 O O . GLN A 1 197 ? 6.898 1.630 3.363 1.00 92.81 197 GLN A O 1
ATOM 1524 N N . VAL A 1 198 ? 6.483 -0.275 2.266 1.00 90.44 198 VAL A N 1
ATOM 1525 C CA . VAL A 1 198 ? 5.538 -0.801 3.268 1.00 90.44 198 VAL A CA 1
ATOM 1526 C C . VAL A 1 198 ? 6.184 -1.131 4.616 1.00 90.44 198 VAL A C 1
ATOM 1528 O O . VAL A 1 198 ? 5.475 -1.232 5.609 1.00 90.44 198 VAL A O 1
ATOM 1531 N N . GLY A 1 199 ? 7.510 -1.287 4.657 1.00 81.75 199 GLY A N 1
ATOM 1532 C CA . GLY A 1 199 ? 8.295 -1.433 5.886 1.00 81.75 199 GLY A CA 1
ATOM 1533 C C . GLY A 1 199 ? 8.917 -0.129 6.394 1.00 81.75 199 GLY A C 1
ATOM 1534 O O . GLY A 1 199 ? 9.690 -0.162 7.350 1.00 81.75 199 GLY A O 1
ATOM 1535 N N . TYR A 1 200 ? 8.640 1.009 5.750 1.00 75.25 200 TYR A N 1
ATOM 1536 C CA . TYR A 1 200 ? 9.111 2.311 6.211 1.00 75.25 200 TYR A CA 1
ATOM 1537 C C . TYR A 1 200 ? 8.115 2.921 7.197 1.00 75.25 200 TYR A C 1
ATOM 1539 O O . TYR A 1 200 ? 6.911 2.958 6.949 1.00 75.25 200 TYR A O 1
ATOM 1547 N N . VAL A 1 201 ? 8.635 3.408 8.321 1.00 61.28 201 VAL A N 1
ATOM 1548 C CA . VAL A 1 201 ? 7.855 4.033 9.389 1.00 61.28 201 VAL A CA 1
ATOM 1549 C C . VAL A 1 201 ? 8.451 5.414 9.659 1.00 61.28 201 VAL A C 1
ATOM 1551 O O . VAL A 1 201 ? 9.646 5.508 9.954 1.00 61.28 201 VAL A O 1
ATO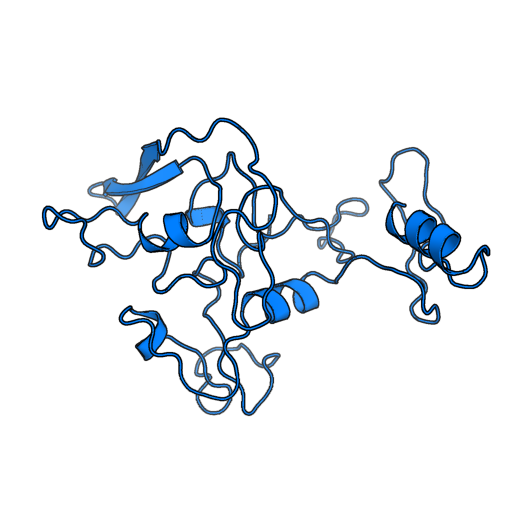M 1554 N N . GLU A 1 202 ? 7.630 6.462 9.519 1.00 54.09 202 GLU A N 1
ATOM 1555 C CA . GLU A 1 202 ? 7.976 7.860 9.843 1.00 54.09 202 GLU A CA 1
ATOM 1556 C C . GLU A 1 202 ? 7.795 8.182 11.335 1.00 54.09 202 GLU A C 1
ATOM 1558 O O . GLU A 1 202 ? 6.892 7.593 11.987 1.00 54.09 202 GLU A O 1
#

Nearest PDB structures (foldseek):
  2y3c-assembly1_A  TM=6.860E-01  e=5.476E-05  Treponema denticola
  5aoh-assembly2_B  TM=6.109E-01  e=4.019E-05  Prodigiosinella confusarubida
  5aoh-assembly1_A  TM=5.979E-01  e=9.556E-05  Prodigiosinella confusarubida

Foldseek 3Di:
DVQQVQQCVVPVDNQQRQWDPQDPVRQDIDGDPVHPTGDFAALVRLLCQQWFAFLDQDDPVAPSSPQWDAPVRHPDDPVVDDHRTITHDQQPFRQFRDGQQPQCPADPVRARQSCPRVVQAEQAFWGFRDADPVRHTDIDTPPQDAADPWPPHDHHPVRDGNQAARFWGFGPDDDPPRSGGGKTGRYYNHDYSRRNGSNHID

Solvent-accessible surface area (backbone atoms only — not comparable to full-atom values): 11096 Å² total; per-residue (Å²): 107,72,36,35,53,54,24,30,70,73,70,76,46,72,88,33,42,20,66,41,77,68,47,97,80,68,43,44,70,44,81,42,88,91,38,85,34,43,70,63,48,40,56,65,60,46,34,52,64,38,25,41,52,44,76,52,83,67,82,68,87,38,56,41,56,72,63,45,38,36,47,93,69,58,88,69,89,63,84,83,59,60,75,77,32,32,29,51,55,41,65,20,36,29,62,34,32,39,46,43,73,36,72,84,47,50,45,100,85,72,44,46,41,27,34,70,41,49,63,49,20,40,40,42,15,30,30,38,50,50,63,48,101,83,70,47,79,34,76,40,76,72,73,45,87,60,67,69,67,85,69,76,48,45,47,27,72,81,68,51,47,52,56,10,9,34,52,55,40,70,22,67,36,68,47,90,96,46,90,52,46,53,36,44,35,15,30,23,14,77,35,39,46,76,52,15,10,46,62,47,77,105

Sequence (202 aa):
MVCNRLTEMRDQGTSNQVYTGIDTDWTSFAEDPTKNGYRLPSAEEWEYSARYLGTTAPSTGGNLDTDRVFEAENYSGAEALTAGYYWMPGDYASAAYTYWNDLDDLDSNGVPDNKDASDLVAVYNKYVNDFDASMNPMFGVKGTTDTSPVKSLNGNALGLYDMSGNAGQWSSTQSEGESTFSHVLGGDWFNTCYTLQVGYVE